Protein AF-A0A5Y2SJI3-F1 (afdb_monomer_lite)

Organism: Salmonella houtenae (NCBI:txid59205)

pLDDT: mean 78.29, std 16.91, range [38.09, 98.38]

Structure (mmCIF, N/CA/C/O backbone):
data_AF-A0A5Y2SJI3-F1
#
_entry.id   AF-A0A5Y2SJI3-F1
#
loop_
_atom_site.group_PDB
_atom_site.id
_atom_site.type_symbol
_atom_site.label_atom_id
_atom_site.label_alt_id
_atom_site.label_comp_id
_atom_site.label_asym_id
_atom_site.label_entity_id
_atom_site.label_seq_id
_atom_site.pdbx_PDB_ins_code
_atom_site.Cartn_x
_atom_site.Cartn_y
_atom_site.Cartn_z
_atom_site.occupancy
_atom_site.B_iso_or_equiv
_atom_site.auth_seq_id
_atom_site.auth_comp_id
_atom_site.auth_asym_id
_atom_site.auth_atom_id
_atom_site.pdbx_PDB_model_num
ATOM 1 N N . MET A 1 1 ? -48.645 2.263 25.207 1.00 44.59 1 MET A N 1
ATOM 2 C CA . MET A 1 1 ? -48.498 0.818 25.488 1.00 44.59 1 MET A CA 1
ATOM 3 C C . MET A 1 1 ? -47.993 0.651 26.915 1.00 44.59 1 MET A C 1
ATOM 5 O O . MET A 1 1 ? -46.798 0.530 27.127 1.00 44.59 1 MET A O 1
ATOM 9 N N . ALA A 1 2 ? -48.903 0.708 27.885 1.00 43.56 2 ALA A N 1
ATOM 10 C CA . ALA A 1 2 ? -48.619 0.554 29.313 1.00 43.56 2 ALA A CA 1
ATOM 11 C C . ALA A 1 2 ? -49.515 -0.554 29.906 1.00 43.56 2 ALA A C 1
ATOM 13 O O . ALA A 1 2 ? -50.144 -0.351 30.924 1.00 43.56 2 ALA A O 1
ATOM 14 N N . SER A 1 3 ? -49.695 -1.693 29.216 1.00 49.38 3 SER A N 1
ATOM 15 C CA . SER A 1 3 ? -50.801 -2.619 29.548 1.00 49.38 3 SER A CA 1
ATOM 16 C C . SER A 1 3 ? -50.430 -4.080 29.788 1.00 49.38 3 SER A C 1
ATOM 18 O O . SER A 1 3 ? -51.336 -4.879 29.987 1.00 49.38 3 SER A O 1
ATOM 20 N N . TYR A 1 4 ? -49.149 -4.460 29.784 1.00 38.56 4 TYR A N 1
ATOM 21 C CA . TYR A 1 4 ? -48.762 -5.838 30.125 1.00 38.56 4 TYR A CA 1
ATOM 22 C C . TYR A 1 4 ? -48.319 -5.972 31.583 1.00 38.56 4 TYR A C 1
ATOM 24 O O . TYR A 1 4 ? -48.826 -6.840 32.277 1.00 38.56 4 TYR A O 1
ATOM 32 N N . ALA A 1 5 ? -47.463 -5.083 32.094 1.00 43.00 5 ALA A N 1
ATOM 33 C CA . ALA A 1 5 ? -47.066 -5.120 33.505 1.00 43.00 5 ALA A CA 1
ATOM 34 C C . ALA A 1 5 ? -48.218 -4.731 34.453 1.00 43.00 5 ALA A C 1
ATOM 36 O O . ALA A 1 5 ? -48.405 -5.362 35.486 1.00 43.00 5 ALA A O 1
ATOM 37 N N . GLU A 1 6 ? -49.020 -3.732 34.074 1.00 43.91 6 GLU A N 1
ATOM 38 C CA . GLU A 1 6 ? -50.090 -3.174 34.913 1.00 43.91 6 GLU A CA 1
ATOM 39 C C . GLU A 1 6 ? -51.348 -4.065 34.950 1.00 43.91 6 GLU A C 1
ATOM 41 O O . GLU A 1 6 ? -52.001 -4.192 35.980 1.00 43.91 6 GLU A O 1
ATOM 46 N N . ASN A 1 7 ? -51.661 -4.762 33.850 1.00 41.31 7 ASN A N 1
ATOM 47 C CA . ASN A 1 7 ? -52.778 -5.714 33.805 1.00 41.31 7 ASN A CA 1
ATOM 48 C C . ASN A 1 7 ? -52.422 -7.041 34.502 1.00 41.31 7 ASN A C 1
ATOM 50 O O . ASN A 1 7 ? -53.247 -7.622 35.208 1.00 41.31 7 ASN A O 1
ATOM 54 N N . ASN A 1 8 ? -51.173 -7.496 34.360 1.00 51.53 8 ASN A N 1
ATOM 55 C CA . ASN A 1 8 ? -50.713 -8.730 34.992 1.00 51.53 8 ASN A CA 1
ATOM 56 C C . ASN A 1 8 ? -50.566 -8.552 36.516 1.00 51.53 8 ASN A C 1
ATOM 58 O O . ASN A 1 8 ? -51.015 -9.406 37.273 1.00 51.53 8 ASN A O 1
ATOM 62 N N . SER A 1 9 ? -50.072 -7.401 36.995 1.00 51.25 9 SER A N 1
ATOM 63 C CA . SER A 1 9 ? -50.033 -7.103 38.436 1.00 51.25 9 SER A CA 1
ATOM 64 C C . SER A 1 9 ? -51.431 -6.961 39.057 1.00 51.25 9 SER A C 1
ATOM 66 O O . SER A 1 9 ? -51.650 -7.426 40.175 1.00 51.25 9 SER A O 1
ATOM 68 N N . ALA A 1 10 ? -52.401 -6.389 38.334 1.00 50.56 10 ALA A N 1
ATOM 69 C CA . ALA A 1 10 ? -53.786 -6.290 38.796 1.00 50.56 10 ALA A CA 1
ATOM 70 C C . ALA A 1 10 ? -54.477 -7.665 38.909 1.00 50.56 10 ALA A C 1
ATOM 72 O O . ALA A 1 10 ? -55.142 -7.927 39.912 1.00 50.56 10 ALA A O 1
ATOM 73 N N . ASN A 1 11 ? -54.275 -8.563 37.937 1.00 52.75 11 ASN A N 1
ATOM 74 C CA . ASN A 1 11 ? -54.806 -9.933 37.983 1.00 52.75 11 ASN A CA 1
ATOM 75 C C . ASN A 1 11 ? -54.156 -10.779 39.091 1.00 52.75 11 ASN A C 1
ATOM 77 O O . ASN A 1 11 ? -54.849 -11.491 39.817 1.00 52.75 11 ASN A O 1
ATOM 81 N N . ILE A 1 12 ? -52.837 -10.661 39.269 1.00 58.41 12 ILE A N 1
ATOM 82 C CA . ILE A 1 12 ? -52.095 -11.361 40.326 1.00 58.41 12 ILE A CA 1
ATOM 83 C C . ILE A 1 12 ? -52.568 -10.906 41.720 1.00 58.41 12 ILE A C 1
ATOM 85 O O . ILE A 1 12 ? -52.844 -11.737 42.586 1.00 58.41 12 ILE A O 1
ATOM 89 N N . ASN A 1 13 ? -52.758 -9.598 41.926 1.00 58.59 13 ASN A N 1
ATOM 90 C CA . ASN A 1 13 ? -53.243 -9.052 43.200 1.00 58.59 13 ASN A CA 1
ATOM 91 C C . ASN A 1 13 ? -54.687 -9.473 43.535 1.00 58.59 13 ASN A C 1
ATOM 93 O O . ASN A 1 13 ? -55.012 -9.695 44.707 1.00 58.59 13 ASN A O 1
ATOM 97 N N . GLN A 1 14 ? -55.560 -9.611 42.531 1.00 61.81 14 GLN A N 1
ATOM 98 C CA . GLN A 1 14 ? -56.930 -10.095 42.740 1.00 61.81 14 GLN A CA 1
ATOM 99 C C . GLN A 1 14 ? -56.980 -11.579 43.127 1.00 61.81 14 GLN A C 1
ATOM 101 O O . GLN A 1 14 ? -57.852 -11.960 43.912 1.00 61.81 14 GLN A O 1
ATOM 106 N N . ASN A 1 15 ? -56.047 -12.397 42.629 1.00 72.12 15 ASN A N 1
ATOM 107 C CA . ASN A 1 15 ? -55.979 -13.819 42.961 1.00 72.12 15 ASN A CA 1
ATOM 108 C C . ASN A 1 15 ? -55.509 -14.038 44.412 1.00 72.12 15 ASN A C 1
ATOM 110 O O . ASN A 1 15 ? -56.191 -14.700 45.192 1.00 72.12 15 ASN A O 1
ATOM 114 N N . TYR A 1 16 ? -54.428 -13.370 44.836 1.00 80.38 16 TYR A N 1
ATOM 115 C CA . TYR A 1 16 ? -53.922 -13.501 46.211 1.00 80.38 16 TYR A CA 1
ATOM 116 C C . TYR A 1 16 ? -54.893 -12.987 47.277 1.00 80.38 16 TYR A C 1
ATOM 118 O O . TYR A 1 16 ? -54.954 -13.537 48.373 1.00 80.38 16 TYR A O 1
ATOM 126 N N . SER A 1 17 ? -55.698 -11.970 46.958 1.00 79.38 17 SER A N 1
ATOM 127 C CA . SER A 1 17 ? -56.730 -11.479 47.880 1.00 79.38 17 SER A CA 1
ATOM 128 C C . SER A 1 17 ? -57.806 -12.540 48.157 1.00 79.38 17 SER A C 1
ATOM 130 O O . SER A 1 17 ? -58.279 -12.665 49.285 1.00 79.38 17 SER A O 1
ATOM 132 N N . GLN A 1 18 ? -58.171 -13.340 47.149 1.00 81.31 18 GLN A N 1
ATOM 133 C CA . GLN A 1 18 ? -59.123 -14.447 47.300 1.00 81.31 18 GLN A CA 1
ATOM 134 C C . GLN A 1 18 ? -58.486 -15.653 48.000 1.00 81.31 18 GLN A C 1
ATOM 136 O O . GLN A 1 18 ? -59.113 -16.272 48.862 1.00 81.31 18 GLN A O 1
ATOM 141 N N . GLU A 1 19 ? -57.222 -15.957 47.697 1.00 84.69 19 GLU A N 1
ATOM 142 C CA . GLU A 1 19 ? -56.474 -16.996 48.410 1.00 84.69 19 GLU A CA 1
ATOM 143 C C . GLU A 1 19 ? -56.303 -16.665 49.895 1.00 84.69 19 GLU A C 1
ATOM 145 O O . GLU A 1 19 ? -56.408 -17.559 50.737 1.00 84.69 19 GLU A O 1
ATOM 150 N N . PHE A 1 20 ? -56.114 -15.388 50.232 1.00 88.25 20 PHE A N 1
ATOM 151 C CA . PHE A 1 20 ? -56.048 -14.932 51.614 1.00 88.25 20 PHE A CA 1
ATOM 152 C C . PHE A 1 20 ? -57.372 -15.159 52.356 1.00 88.25 20 PHE A C 1
ATOM 154 O O . PHE A 1 20 ? -57.371 -15.686 53.467 1.00 88.25 20 PHE A O 1
ATOM 161 N N . VAL A 1 21 ? -58.514 -14.854 51.728 1.00 87.88 21 VAL A N 1
ATOM 162 C CA . VAL A 1 21 ? -59.848 -15.154 52.284 1.00 87.88 21 VAL A CA 1
ATOM 163 C C . VAL A 1 21 ? -59.997 -16.652 52.582 1.00 87.88 21 VAL A C 1
ATOM 165 O O . VAL A 1 21 ? -60.414 -17.034 53.681 1.00 87.88 21 VAL A O 1
ATOM 168 N N . GLY A 1 22 ? -59.595 -17.513 51.642 1.00 86.00 22 GLY A N 1
ATOM 169 C CA . GLY A 1 22 ? -59.586 -18.965 51.845 1.00 86.00 22 GLY A CA 1
ATOM 170 C C . GLY A 1 22 ? -58.629 -19.413 52.958 1.00 86.00 22 GLY A C 1
ATOM 171 O O . GLY A 1 22 ? -58.978 -20.271 53.771 1.00 86.00 22 GLY A O 1
ATOM 172 N N . TYR A 1 23 ? -57.446 -18.801 53.044 1.00 89.69 23 TYR A N 1
ATOM 173 C CA . TYR A 1 23 ? -56.440 -19.083 54.069 1.00 89.69 23 TYR A CA 1
ATOM 174 C C . TYR A 1 23 ? -56.941 -18.739 55.478 1.00 89.69 23 TYR A C 1
ATOM 176 O O . TYR A 1 23 ? -56.853 -19.575 56.379 1.00 89.69 23 TYR A O 1
ATOM 184 N N . VAL A 1 24 ? -57.542 -17.559 55.657 1.00 88.50 24 VAL A N 1
ATOM 185 C CA . VAL A 1 24 ? -58.144 -17.137 56.933 1.00 88.50 24 VAL A CA 1
ATOM 186 C C . VAL A 1 24 ? -59.281 -18.076 57.331 1.00 88.50 24 VAL A C 1
ATOM 188 O O . VAL A 1 24 ? -59.325 -18.532 58.474 1.00 88.50 24 VAL A O 1
ATOM 191 N N . THR A 1 25 ? -60.144 -18.447 56.381 1.00 86.69 25 THR A N 1
ATOM 192 C CA . THR A 1 25 ? -61.251 -19.390 56.619 1.00 86.69 25 THR A CA 1
ATOM 193 C C . THR A 1 25 ? -60.749 -20.772 57.048 1.00 86.69 25 THR A C 1
ATOM 195 O O . THR A 1 25 ? -61.343 -21.408 57.915 1.00 86.69 25 THR A O 1
ATOM 198 N N . SER A 1 26 ? -59.616 -21.229 56.505 1.00 87.69 26 SER A N 1
ATOM 199 C CA . SER A 1 26 ? -59.004 -22.507 56.885 1.00 87.69 26 SER A CA 1
ATOM 200 C C . SER A 1 26 ? -58.291 -22.464 58.239 1.00 87.69 26 SER A C 1
ATOM 202 O O . SER A 1 26 ? -58.327 -23.455 58.967 1.00 87.69 26 SER A O 1
ATOM 204 N N . LYS A 1 27 ? -57.591 -21.371 58.562 1.00 86.19 27 LYS A N 1
ATOM 205 C CA . LYS A 1 27 ? -56.788 -21.255 59.792 1.00 86.19 27 LYS A CA 1
A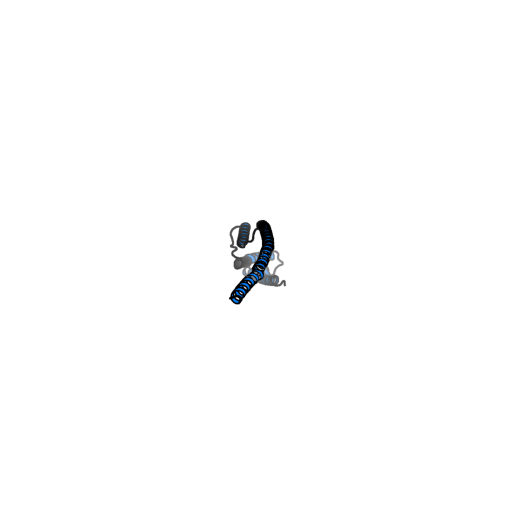TOM 206 C C . LYS A 1 27 ? -57.636 -20.862 61.002 1.00 86.19 27 LYS A C 1
ATOM 208 O O . LYS A 1 27 ? -57.322 -21.270 62.117 1.00 86.19 27 LYS A O 1
ATOM 213 N N . ARG A 1 28 ? -58.705 -20.086 60.794 1.00 84.69 28 ARG A N 1
ATOM 214 C CA . ARG A 1 28 ? -59.587 -19.546 61.843 1.00 84.69 28 ARG A CA 1
ATOM 215 C C . ARG A 1 28 ? -61.074 -19.670 61.458 1.00 84.69 28 ARG A C 1
ATOM 217 O O . ARG A 1 28 ? -61.768 -18.660 61.380 1.00 84.69 28 ARG A O 1
ATOM 224 N N . PRO A 1 29 ? -61.611 -20.889 61.261 1.00 80.06 29 PRO A N 1
ATOM 225 C CA . PRO A 1 29 ? -62.961 -21.095 60.718 1.00 80.06 29 PRO A CA 1
ATOM 226 C C . PRO A 1 29 ? -64.089 -20.484 61.564 1.00 80.06 29 PRO A C 1
ATOM 228 O O . PRO A 1 29 ? -65.098 -20.061 61.015 1.00 80.06 29 PRO A O 1
ATOM 231 N N . GLY A 1 30 ? -63.924 -20.406 62.890 1.00 82.81 30 GLY A N 1
ATOM 232 C CA . GLY A 1 30 ? -64.921 -19.811 63.791 1.00 82.81 30 GLY A CA 1
ATOM 233 C C . GLY A 1 30 ? -64.876 -18.281 63.885 1.00 82.81 30 GLY A C 1
ATOM 234 O O . GLY A 1 30 ? -65.790 -17.680 64.439 1.00 82.81 30 GLY A O 1
ATOM 235 N N . GLU A 1 31 ? -63.822 -17.651 63.363 1.00 83.50 31 GLU A N 1
ATOM 236 C CA . GLU A 1 31 ? -63.582 -16.204 63.476 1.00 83.50 31 GLU A CA 1
ATOM 237 C C . GLU A 1 31 ? -63.391 -15.529 62.110 1.00 83.50 31 GLU A C 1
ATOM 239 O O . GLU A 1 31 ? -63.232 -14.311 62.041 1.00 83.50 31 GLU A O 1
ATOM 244 N N . ALA A 1 32 ? -63.428 -16.301 61.020 1.00 82.81 32 ALA A N 1
ATOM 245 C CA . ALA A 1 32 ? -63.120 -15.847 59.671 1.00 82.81 32 ALA A CA 1
ATOM 246 C C . ALA A 1 32 ? -64.017 -14.691 59.225 1.00 82.81 32 ALA A C 1
ATOM 248 O O . ALA A 1 32 ? -63.504 -13.666 58.784 1.00 82.81 32 ALA A O 1
ATOM 249 N N . ASP A 1 33 ? -65.333 -14.802 59.424 1.00 81.19 33 ASP A N 1
ATOM 250 C CA . ASP A 1 33 ? -66.271 -13.741 59.044 1.00 81.19 33 ASP A CA 1
ATOM 251 C C . ASP A 1 33 ? -65.946 -12.427 59.756 1.00 81.19 33 ASP A C 1
ATOM 253 O O . ASP A 1 33 ? -65.952 -11.364 59.139 1.00 81.19 33 ASP A O 1
ATOM 257 N N . LYS A 1 34 ? -65.581 -12.485 61.042 1.00 81.69 34 LYS A N 1
ATOM 258 C CA . LYS A 1 34 ? -65.203 -11.299 61.817 1.00 81.69 34 LYS A CA 1
ATOM 259 C C . LYS A 1 34 ? -63.864 -10.730 61.344 1.00 81.69 34 LYS A C 1
ATOM 261 O O . LYS A 1 34 ? -63.769 -9.532 61.106 1.00 81.69 34 LYS A O 1
ATOM 266 N N . LEU A 1 35 ? -62.854 -11.578 61.161 1.00 83.38 35 LEU A N 1
ATOM 267 C CA . LEU A 1 35 ? -61.508 -11.184 60.724 1.00 83.38 35 LEU A CA 1
ATOM 268 C C . LEU A 1 35 ? -61.480 -10.604 59.301 1.00 83.38 35 LEU A C 1
ATOM 270 O O . LEU A 1 35 ? -60.642 -9.754 58.998 1.00 83.38 35 LEU A O 1
ATOM 274 N N . LEU A 1 36 ? -62.394 -11.043 58.433 1.00 82.25 36 LEU A N 1
ATOM 275 C CA . LEU A 1 36 ? -62.494 -10.592 57.046 1.00 82.25 36 LEU A CA 1
ATOM 276 C C . LEU A 1 36 ? -63.417 -9.376 56.868 1.00 82.25 36 LEU A C 1
ATOM 278 O O . LEU A 1 36 ? -63.189 -8.589 55.950 1.00 82.25 36 LEU A O 1
ATOM 282 N N . SER A 1 37 ? -64.433 -9.201 57.722 1.00 78.12 37 SER A N 1
ATOM 283 C CA . SER A 1 37 ? -65.442 -8.136 57.572 1.00 78.12 37 SER A CA 1
ATOM 284 C C . SER A 1 37 ? -65.247 -6.932 58.500 1.00 78.12 37 SER A C 1
ATOM 286 O O . SER A 1 37 ? -65.553 -5.804 58.106 1.00 78.12 37 SER A O 1
ATOM 288 N N . ASP A 1 38 ? -64.709 -7.125 59.707 1.00 74.56 38 ASP A N 1
ATOM 289 C CA . ASP A 1 38 ? -64.609 -6.064 60.711 1.00 74.56 38 ASP A CA 1
ATOM 290 C C . ASP A 1 38 ? -63.250 -5.356 60.643 1.00 74.56 38 ASP A C 1
ATOM 292 O O . ASP A 1 38 ? -62.259 -5.739 61.264 1.00 74.56 38 ASP A O 1
ATOM 296 N N . ALA A 1 39 ? -63.210 -4.276 59.864 1.00 64.00 39 ALA A N 1
ATOM 297 C CA . ALA A 1 39 ? -62.056 -3.388 59.781 1.00 64.00 39 ALA A CA 1
ATOM 298 C C . ALA A 1 39 ? -62.058 -2.276 60.849 1.00 64.00 39 ALA A C 1
ATOM 300 O O . ALA A 1 39 ? -61.116 -1.477 60.864 1.00 64.00 39 ALA A O 1
ATOM 301 N N . ALA A 1 40 ? -63.093 -2.174 61.691 1.00 69.81 40 ALA A N 1
ATOM 302 C CA . ALA A 1 40 ? -63.282 -1.065 62.628 1.00 69.81 40 ALA A CA 1
ATOM 303 C C . ALA A 1 40 ? -62.670 -1.338 64.012 1.00 69.81 40 ALA A C 1
ATOM 305 O O . ALA A 1 40 ? -62.251 -0.387 64.673 1.00 69.81 40 ALA A O 1
ATOM 306 N N . SER A 1 41 ? -62.554 -2.605 64.429 1.00 79.38 41 SER A N 1
ATOM 307 C CA . SER A 1 41 ? -61.839 -2.983 65.658 1.00 79.38 41 SER A CA 1
ATOM 308 C C . SER A 1 41 ? -60.310 -2.976 65.456 1.00 79.38 41 SER A C 1
ATOM 310 O O . SER A 1 41 ? -59.799 -3.677 64.574 1.00 79.38 41 SER A O 1
ATOM 312 N N . PRO A 1 42 ? -59.549 -2.224 66.279 1.00 77.81 42 PRO A N 1
ATOM 313 C CA . PRO A 1 42 ? -58.084 -2.253 66.264 1.00 7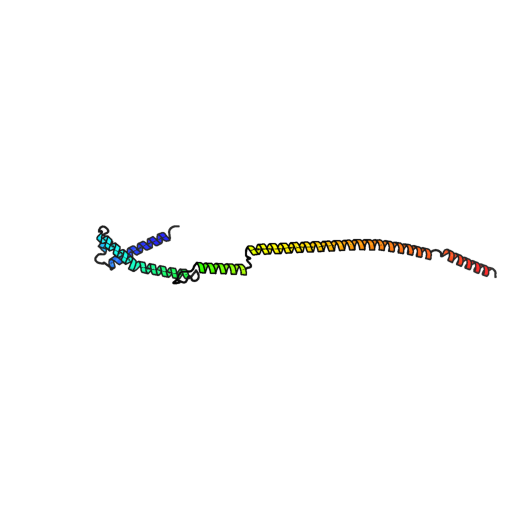7.81 42 PRO A CA 1
ATOM 314 C C . PRO A 1 42 ? -57.499 -3.648 66.520 1.00 77.81 42 PRO A C 1
ATOM 316 O O . PRO A 1 42 ? -56.493 -4.018 65.916 1.00 77.81 42 PRO A O 1
ATOM 319 N N . GLU A 1 43 ? -58.142 -4.438 67.378 1.00 81.44 43 GLU A N 1
ATOM 320 C CA . GLU A 1 43 ? -57.710 -5.787 67.747 1.00 81.44 43 GLU A CA 1
ATOM 321 C C . GLU A 1 43 ? -57.910 -6.774 66.591 1.00 81.44 43 GLU A C 1
ATOM 323 O O . GLU A 1 43 ? -57.002 -7.540 66.269 1.00 81.44 43 GLU A O 1
ATOM 328 N N . VAL A 1 44 ? -59.065 -6.716 65.916 1.00 83.62 44 VAL A N 1
ATOM 329 C CA . VAL A 1 44 ? -59.349 -7.545 64.729 1.00 83.62 44 VAL A CA 1
ATOM 330 C C . VAL A 1 44 ? -58.404 -7.187 63.583 1.00 83.62 44 VAL A C 1
ATOM 332 O O . VAL A 1 44 ? -57.903 -8.071 62.889 1.00 83.62 44 VAL A O 1
ATOM 335 N N . ARG A 1 45 ? -58.095 -5.896 63.419 1.00 79.94 45 ARG A N 1
ATOM 336 C CA . ARG A 1 45 ? -57.123 -5.427 62.427 1.00 79.94 45 ARG A CA 1
ATOM 337 C C . ARG A 1 45 ? -55.725 -5.990 62.690 1.00 79.94 45 ARG A C 1
ATOM 339 O O . ARG A 1 45 ? -55.111 -6.496 61.759 1.00 79.94 45 ARG A O 1
ATOM 346 N N . ALA A 1 46 ? -55.256 -5.958 63.938 1.00 81.75 46 ALA A N 1
ATOM 347 C CA . ALA A 1 46 ? -53.948 -6.502 64.302 1.00 81.75 46 ALA A CA 1
ATOM 348 C C . ALA A 1 46 ? -53.856 -8.020 64.064 1.00 81.75 46 ALA A C 1
ATOM 350 O O . ALA A 1 46 ? -52.836 -8.509 63.578 1.00 81.75 46 ALA A O 1
ATOM 351 N N . GLU A 1 47 ? -54.920 -8.769 64.369 1.00 83.50 47 GLU A N 1
ATOM 352 C CA . GLU A 1 47 ? -54.957 -10.217 64.130 1.00 83.50 47 GLU A CA 1
ATOM 353 C C . GLU A 1 47 ? -55.018 -10.542 62.627 1.00 83.50 47 GLU A C 1
ATOM 355 O O . GLU A 1 47 ? -54.334 -11.451 62.154 1.00 83.50 47 GLU A O 1
ATOM 360 N N . ARG A 1 48 ? -55.757 -9.751 61.841 1.00 86.88 48 ARG A N 1
ATOM 361 C CA . ARG A 1 48 ? -55.756 -9.857 60.378 1.00 86.88 48 ARG A CA 1
ATOM 362 C C . ARG A 1 48 ? -54.374 -9.576 59.791 1.00 86.88 48 ARG A C 1
ATOM 364 O O . ARG A 1 48 ? -53.935 -10.323 58.924 1.00 86.88 48 ARG A O 1
ATOM 371 N N . ASP A 1 49 ? -53.677 -8.548 60.269 1.00 83.50 49 ASP A N 1
ATOM 372 C CA . ASP A 1 49 ? -52.339 -8.198 59.778 1.00 83.50 49 ASP A CA 1
ATOM 373 C C . ASP A 1 49 ? -51.321 -9.317 60.072 1.00 83.50 49 ASP A C 1
ATOM 375 O O . ASP A 1 49 ? -50.486 -9.628 59.221 1.00 83.50 49 ASP A O 1
ATOM 379 N N . ARG A 1 50 ? -51.435 -10.001 61.223 1.00 87.25 50 ARG A N 1
ATOM 380 C CA . ARG A 1 50 ? -50.652 -11.220 61.510 1.00 87.25 50 ARG A CA 1
ATOM 381 C C . ARG A 1 50 ? -50.960 -12.347 60.531 1.00 87.25 50 ARG A C 1
ATOM 383 O O . ARG A 1 50 ? -50.037 -12.954 60.000 1.00 87.25 50 ARG A O 1
ATOM 390 N N . LEU A 1 51 ? -52.238 -12.600 60.248 1.00 88.56 51 LEU A N 1
ATOM 391 C CA . LEU A 1 51 ? -52.636 -13.626 59.281 1.00 88.56 51 LEU A CA 1
ATOM 392 C C . LEU A 1 51 ? -52.138 -13.302 57.867 1.00 88.56 51 LEU A C 1
ATOM 394 O O . LEU A 1 51 ? -51.774 -14.218 57.136 1.00 88.56 51 LEU A O 1
ATOM 398 N N . VAL A 1 52 ? -52.086 -12.022 57.479 1.00 87.25 52 VAL A N 1
ATOM 399 C CA . VAL A 1 52 ? -51.481 -11.592 56.206 1.00 87.25 52 VAL A CA 1
ATOM 400 C C . VAL A 1 52 ? -49.989 -11.918 56.186 1.00 87.25 52 VAL A C 1
ATOM 402 O O . VAL A 1 52 ? -49.502 -12.449 55.191 1.00 87.25 52 VAL A O 1
ATOM 405 N N . GLN A 1 53 ? -49.261 -11.644 57.273 1.00 85.62 53 GLN A N 1
ATOM 406 C CA . GLN A 1 53 ? -47.845 -12.008 57.373 1.00 85.62 53 GLN A CA 1
ATOM 407 C C . GLN A 1 53 ? -47.648 -13.523 57.252 1.00 85.62 53 GLN A C 1
ATOM 409 O O . GLN A 1 53 ? -46.835 -13.962 56.444 1.00 85.62 53 GLN A O 1
ATOM 414 N N . GLU A 1 54 ? -48.435 -14.321 57.975 1.00 88.69 54 GLU A N 1
ATOM 415 C CA . GLU A 1 54 ? -48.384 -15.785 57.876 1.00 88.69 54 GLU A CA 1
ATOM 416 C C . GLU A 1 54 ? -48.726 -16.286 56.468 1.00 88.69 54 GLU A C 1
ATOM 418 O O . GLU A 1 54 ? -48.058 -17.175 55.949 1.00 88.69 54 GLU A O 1
ATOM 423 N N . PHE A 1 55 ? -49.719 -15.690 55.804 1.00 89.75 55 PHE A N 1
ATOM 424 C CA . PHE A 1 55 ? -50.062 -16.021 54.423 1.00 89.75 55 PHE A CA 1
ATOM 425 C C . PHE A 1 55 ? -48.902 -15.741 53.457 1.00 89.75 55 PHE A C 1
ATOM 427 O O . PHE A 1 55 ? -48.606 -16.566 52.589 1.00 89.75 55 PHE A O 1
ATOM 434 N N . VAL A 1 56 ? -48.213 -14.607 53.617 1.00 85.81 56 VAL A N 1
ATOM 435 C CA . VAL A 1 56 ? -47.039 -14.267 52.803 1.00 85.81 56 VAL A CA 1
ATOM 436 C C . VAL A 1 56 ? -45.923 -15.293 53.008 1.00 85.81 56 VAL A C 1
ATOM 438 O O . VAL A 1 56 ? -45.329 -15.743 52.029 1.00 85.81 56 VAL A O 1
ATOM 441 N N . GLU A 1 57 ? -45.652 -15.695 54.249 1.00 85.62 57 GLU A N 1
ATOM 442 C CA . GLU A 1 57 ? -44.642 -16.714 54.567 1.00 85.62 57 GLU A CA 1
ATOM 443 C C . GLU A 1 57 ? -45.018 -18.104 54.023 1.00 85.62 57 GLU A C 1
ATOM 445 O O . GLU A 1 57 ? -44.185 -18.760 53.400 1.00 85.62 57 GLU A O 1
ATOM 450 N N . ASP A 1 58 ? -46.267 -18.542 54.215 1.00 86.12 58 ASP A N 1
ATOM 451 C CA . ASP A 1 58 ? -46.720 -19.904 53.898 1.00 86.12 58 ASP A CA 1
ATOM 452 C C . ASP A 1 58 ? -47.000 -20.115 52.401 1.00 86.12 58 ASP A C 1
ATOM 454 O O . ASP A 1 58 ? -46.840 -21.225 51.884 1.00 86.12 58 ASP A O 1
ATOM 458 N N . ARG A 1 59 ? -47.492 -19.084 51.704 1.00 82.81 59 ARG A N 1
ATOM 459 C CA . ARG A 1 59 ? -47.979 -19.201 50.319 1.00 82.81 59 ARG A CA 1
ATOM 460 C C . ARG A 1 59 ? -47.114 -18.440 49.332 1.00 82.81 59 ARG A C 1
ATOM 462 O O . ARG A 1 59 ? -46.663 -19.027 48.352 1.00 82.81 59 ARG A O 1
ATOM 469 N N . MET A 1 60 ? -46.849 -17.165 49.604 1.00 81.56 60 MET A N 1
ATOM 470 C CA . MET A 1 60 ? -46.203 -16.295 48.620 1.00 81.56 60 MET A CA 1
ATOM 471 C C . MET A 1 60 ? -44.690 -16.517 48.549 1.00 81.56 60 MET A C 1
ATOM 473 O O . MET A 1 60 ? -44.140 -16.628 47.455 1.00 81.56 60 MET A O 1
ATOM 477 N N . LYS A 1 61 ? -43.991 -16.613 49.687 1.00 80.69 61 LYS A N 1
ATOM 478 C CA . LYS A 1 61 ? -42.529 -16.780 49.706 1.00 80.69 61 LYS A CA 1
ATOM 479 C C . LYS A 1 61 ? -42.038 -18.042 48.988 1.00 80.69 61 LYS A C 1
ATOM 481 O O . LYS A 1 61 ? -41.093 -17.911 48.213 1.00 80.69 61 LYS A O 1
ATOM 486 N N . PRO A 1 62 ? -42.633 -19.236 49.176 1.00 82.31 62 PRO A N 1
ATOM 487 C CA . PRO A 1 62 ? -42.202 -20.433 48.458 1.00 82.31 62 PRO A CA 1
ATOM 488 C C . PRO A 1 62 ? -42.342 -20.287 46.940 1.00 82.31 62 PRO A C 1
ATOM 490 O O . PRO A 1 62 ? -41.443 -20.687 46.205 1.00 82.31 62 PRO A O 1
ATOM 493 N N . GLN A 1 63 ? -43.431 -19.666 46.478 1.00 76.88 63 GLN A N 1
ATOM 494 C CA . GLN A 1 63 ? -43.675 -19.407 45.058 1.00 76.88 63 GLN A CA 1
ATOM 495 C C . GLN A 1 63 ? -42.683 -18.383 44.498 1.00 76.88 63 GLN A C 1
ATOM 497 O O . GLN A 1 63 ? -42.062 -18.639 43.473 1.00 76.88 63 GLN A O 1
ATOM 502 N N . LEU A 1 64 ? -42.447 -17.278 45.212 1.00 76.62 64 LEU A N 1
ATOM 503 C CA . LEU A 1 64 ? -41.451 -16.263 44.849 1.00 76.62 64 LEU A CA 1
ATOM 504 C C . LEU A 1 64 ? -40.037 -16.850 44.753 1.00 76.62 64 LEU A C 1
ATOM 506 O O . LEU A 1 64 ? -39.311 -16.561 43.805 1.00 76.62 64 LEU A O 1
ATOM 510 N N . LEU A 1 65 ? -39.645 -17.696 45.710 1.00 73.94 65 LEU A N 1
ATOM 511 C CA . LEU A 1 65 ? -38.352 -18.385 45.684 1.00 73.94 65 LEU A CA 1
ATOM 512 C C . LEU A 1 65 ? -38.264 -19.377 44.519 1.00 73.94 65 LEU A C 1
ATOM 514 O O . LEU A 1 65 ? -37.226 -19.465 43.865 1.00 73.94 65 LEU A O 1
ATOM 518 N N . GLN A 1 66 ? -39.348 -20.096 44.232 1.00 74.44 66 GLN A N 1
ATOM 519 C CA . GLN A 1 66 ? -39.415 -21.029 43.113 1.00 74.44 66 GLN A CA 1
ATOM 520 C C . GLN A 1 66 ? -39.341 -20.309 41.758 1.00 74.44 66 GLN A C 1
ATOM 522 O O . GLN A 1 66 ? -38.602 -20.750 40.881 1.00 74.44 66 GLN A O 1
ATOM 527 N N . GLU A 1 67 ? -40.066 -19.204 41.580 1.00 67.38 67 GLU A N 1
ATOM 528 C CA . GLU A 1 67 ? -40.008 -18.370 40.375 1.00 67.38 67 GLU A CA 1
ATOM 529 C C . GLU A 1 67 ? -38.631 -17.729 40.201 1.00 67.38 67 GLU A C 1
ATOM 531 O O . GLU A 1 67 ? -38.102 -17.694 39.088 1.00 67.38 67 GLU A O 1
ATOM 536 N N . PHE A 1 68 ? -38.016 -17.273 41.296 1.00 68.44 68 PHE A N 1
ATOM 537 C CA . PHE A 1 68 ? -36.651 -16.760 41.280 1.00 68.44 68 PHE A CA 1
ATOM 538 C C . PHE A 1 68 ? -35.656 -17.834 40.825 1.00 68.44 68 PHE A C 1
ATOM 540 O O . PHE A 1 68 ? -34.862 -17.579 39.921 1.00 68.44 68 PHE A O 1
ATOM 547 N N . GLU A 1 69 ? -35.731 -19.049 41.377 1.00 64.00 69 GLU A N 1
ATOM 548 C CA . GLU A 1 69 ? -34.837 -20.143 40.983 1.00 64.00 69 GLU A CA 1
ATOM 549 C C . GLU A 1 69 ? -35.101 -20.611 39.539 1.00 64.00 69 GLU A C 1
ATOM 551 O O . GLU A 1 69 ? -34.160 -20.885 38.796 1.00 64.00 69 GLU A O 1
ATOM 556 N N . GLN A 1 70 ? -36.359 -20.626 39.085 1.00 63.00 70 GLN A N 1
ATOM 557 C CA . GLN A 1 70 ? -36.700 -20.938 37.690 1.00 63.00 70 GLN A CA 1
ATOM 558 C C . GLN A 1 70 ? -36.193 -19.876 36.708 1.00 63.00 70 GLN A C 1
ATOM 560 O O . GLN A 1 70 ? -35.652 -20.224 35.656 1.00 63.00 70 GLN A O 1
ATOM 565 N N . ASN A 1 71 ? -36.330 -18.589 37.031 1.00 57.41 71 ASN A N 1
ATOM 566 C CA . ASN A 1 71 ? -35.808 -17.506 36.195 1.00 57.41 71 ASN A CA 1
ATOM 567 C C . ASN A 1 71 ? -34.277 -17.475 36.194 1.00 57.41 71 ASN A C 1
ATOM 569 O O . ASN A 1 71 ? -33.668 -17.221 35.154 1.00 57.41 71 ASN A O 1
ATOM 573 N N . LYS A 1 72 ? -33.648 -17.796 37.324 1.00 55.31 72 LYS A N 1
ATOM 574 C CA . LYS A 1 72 ? -32.200 -17.990 37.429 1.00 55.31 72 LYS A CA 1
ATOM 575 C C . LYS A 1 72 ? -31.724 -19.160 36.563 1.00 55.31 72 LYS A C 1
ATOM 577 O O . LYS A 1 72 ? -30.744 -19.004 35.843 1.00 55.31 72 LYS A O 1
ATOM 582 N N . GLY A 1 73 ? -32.459 -20.276 36.545 1.00 55.00 73 GLY A N 1
ATOM 583 C CA . GLY A 1 73 ? -32.209 -21.395 35.630 1.00 55.00 73 GLY A CA 1
ATOM 584 C C . GLY A 1 73 ? -32.338 -21.000 34.153 1.00 55.00 73 GLY A C 1
ATOM 585 O O . GLY A 1 73 ? -31.451 -21.290 33.360 1.00 55.00 73 GLY A O 1
ATOM 586 N N . ARG A 1 74 ? -33.391 -20.255 33.789 1.00 54.19 74 ARG A N 1
ATOM 587 C CA . ARG A 1 74 ? -33.640 -19.804 32.403 1.00 54.19 74 ARG A CA 1
ATOM 588 C C . ARG A 1 74 ? -32.677 -18.728 31.903 1.00 54.19 74 ARG A C 1
ATOM 590 O O . ARG A 1 74 ? -32.421 -18.654 30.706 1.00 54.19 74 ARG A O 1
ATOM 597 N N . THR A 1 75 ? -32.127 -17.905 32.793 1.00 47.81 75 THR A N 1
ATOM 598 C CA . THR A 1 75 ? -31.113 -16.900 32.426 1.00 47.81 75 THR A CA 1
ATOM 599 C C . THR A 1 75 ? -29.788 -17.562 32.006 1.00 47.81 75 THR A C 1
ATOM 601 O O . THR A 1 75 ? -29.010 -16.953 31.276 1.00 47.81 75 THR A O 1
ATOM 604 N N . GLY A 1 76 ? -29.553 -18.824 32.390 1.00 47.66 76 GLY A N 1
ATOM 605 C CA . GLY A 1 76 ? -28.377 -19.607 31.993 1.00 47.66 76 GLY A CA 1
ATOM 606 C C . GLY A 1 76 ? -28.431 -20.242 30.595 1.00 47.66 76 GLY A C 1
ATOM 607 O O . GLY A 1 76 ? -27.387 -20.644 30.091 1.00 47.66 76 GLY A O 1
ATOM 608 N N . ASP A 1 77 ? -29.596 -20.305 29.940 1.00 46.31 77 ASP A N 1
ATOM 609 C CA . ASP A 1 77 ? -29.765 -21.021 28.658 1.00 46.31 77 ASP A CA 1
ATOM 610 C C . ASP A 1 77 ? -29.477 -20.162 27.405 1.00 46.31 77 ASP A C 1
ATOM 612 O O . ASP A 1 77 ? -29.576 -20.645 26.277 1.00 46.31 77 ASP A O 1
ATOM 616 N N . GLY A 1 78 ? -29.103 -18.887 27.568 1.00 45.91 78 GLY A N 1
ATOM 617 C CA . GLY A 1 78 ? -28.844 -17.966 26.445 1.00 45.91 78 GLY A CA 1
ATOM 618 C C . GLY A 1 78 ? -27.617 -17.063 26.589 1.00 45.91 78 GLY A C 1
ATOM 619 O O . GLY A 1 78 ? -27.233 -16.392 25.633 1.00 45.91 78 GLY A O 1
ATOM 620 N N . ILE A 1 79 ? -26.982 -17.057 27.760 1.00 44.69 79 ILE A N 1
ATOM 621 C CA . ILE A 1 79 ? -25.709 -16.391 28.034 1.00 44.69 79 ILE A CA 1
ATOM 622 C C . ILE A 1 79 ? -24.839 -17.473 28.657 1.00 44.69 79 ILE A C 1
ATOM 624 O O . ILE A 1 79 ? -25.207 -18.032 29.687 1.00 44.69 79 ILE A O 1
ATOM 628 N N . GLY A 1 80 ? -23.734 -17.827 27.999 1.00 41.44 80 GLY A N 1
ATOM 629 C CA . GLY A 1 80 ? -22.849 -18.887 28.467 1.00 41.44 80 GLY A CA 1
ATOM 630 C C . GLY A 1 80 ? -22.521 -18.723 29.951 1.00 41.44 80 GLY A C 1
ATOM 631 O O . GLY A 1 80 ? -21.962 -17.709 30.341 1.00 41.44 80 GLY A O 1
ATOM 632 N N . SER A 1 81 ? -22.902 -19.720 30.755 1.00 38.09 81 SER A N 1
ATOM 633 C CA . SER A 1 81 ? -22.357 -20.027 32.080 1.00 38.09 81 SER A CA 1
ATOM 634 C C . SER A 1 81 ? -21.909 -18.817 32.920 1.00 38.09 81 SER A C 1
ATOM 636 O O . SER A 1 81 ? -20.720 -18.656 33.193 1.00 38.09 81 SER A O 1
ATOM 638 N N . VAL A 1 82 ? -22.849 -18.049 33.469 1.00 46.31 82 VAL A N 1
ATOM 639 C CA . VAL A 1 82 ? -22.608 -17.443 34.788 1.00 46.31 82 VAL A CA 1
ATOM 640 C C . VAL A 1 82 ? -22.978 -18.482 35.836 1.00 46.31 82 VAL A C 1
ATOM 642 O O . VAL A 1 82 ? -24.097 -18.538 36.346 1.00 46.31 82 VAL A O 1
ATOM 645 N N . GLY A 1 83 ? -22.032 -19.385 36.098 1.00 38.72 83 GLY A N 1
ATOM 646 C CA . GLY A 1 83 ? -22.117 -20.271 37.246 1.00 38.72 83 GLY A CA 1
ATOM 647 C C . GLY A 1 83 ? -22.339 -19.432 38.501 1.00 38.72 83 GLY A C 1
ATOM 648 O O . GLY A 1 83 ? -21.712 -18.389 38.679 1.00 38.72 83 GLY A O 1
ATOM 649 N N . ALA A 1 84 ? -23.232 -19.882 39.379 1.00 39.06 84 ALA A N 1
ATOM 650 C CA . ALA A 1 84 ? -23.253 -19.379 40.740 1.00 39.06 84 ALA A CA 1
ATOM 651 C C . ALA A 1 84 ? -21.921 -19.772 41.394 1.00 39.06 84 ALA A C 1
ATOM 653 O O . ALA A 1 84 ? -21.783 -20.867 41.939 1.00 39.06 84 ALA A O 1
ATOM 654 N N . SER A 1 85 ? -20.920 -18.895 41.311 1.00 39.94 85 SER A N 1
ATOM 655 C CA . SER A 1 85 ? -19.786 -18.964 42.210 1.00 39.94 85 SER A CA 1
ATOM 656 C C . SER A 1 85 ? -20.302 -18.555 43.583 1.00 39.94 85 SER A C 1
ATOM 658 O O . SER A 1 85 ? -20.645 -17.406 43.865 1.00 39.94 85 SER A O 1
ATOM 660 N N . SER A 1 86 ? -20.376 -19.535 44.470 1.00 46.50 86 SER A N 1
ATOM 661 C CA . SER A 1 86 ? -20.229 -19.299 45.897 1.00 46.50 86 SER A CA 1
ATOM 662 C C . SER A 1 86 ? -18.871 -18.613 46.103 1.00 46.50 86 SER A C 1
ATOM 664 O O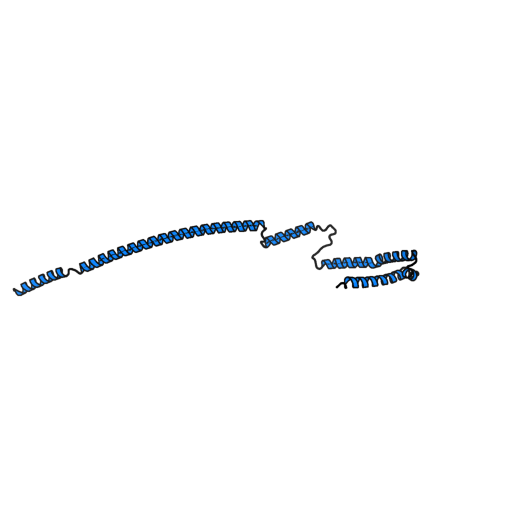 . SER A 1 86 ? -17.854 -19.281 46.253 1.00 46.50 86 SER A O 1
ATOM 666 N N . GLY A 1 87 ? -18.831 -17.285 46.007 1.00 42.78 87 GLY A N 1
ATOM 667 C CA . GLY A 1 87 ? -17.599 -16.500 46.065 1.00 42.78 87 GLY A CA 1
ATOM 668 C C . GLY A 1 87 ? -17.588 -15.401 45.011 1.00 42.78 87 GLY A C 1
ATOM 669 O O . GLY A 1 87 ? -17.714 -15.682 43.826 1.00 42.78 87 GLY A O 1
ATOM 670 N N . HIS A 1 88 ? -17.482 -14.161 45.490 1.00 50.47 88 HIS A N 1
ATOM 671 C CA . HIS A 1 88 ? -17.035 -12.952 44.794 1.00 50.47 88 HIS A CA 1
ATOM 672 C C . HIS A 1 88 ? -16.697 -13.157 43.300 1.00 50.47 88 HIS A C 1
ATOM 674 O O . HIS A 1 88 ? -15.630 -13.673 42.978 1.00 50.47 88 HIS A O 1
ATOM 680 N N . VAL A 1 89 ? -17.607 -12.776 42.393 1.00 58.25 89 VAL A N 1
ATOM 681 C CA . VAL A 1 89 ? -17.304 -12.723 40.955 1.00 58.25 89 VAL A CA 1
ATOM 682 C C . VAL A 1 89 ? -16.243 -11.645 40.767 1.00 58.25 89 VAL A C 1
ATOM 684 O O . VAL A 1 89 ? -16.520 -10.458 40.943 1.00 58.25 89 VAL A O 1
ATOM 687 N N . ASP A 1 90 ? -15.018 -12.065 40.463 1.00 70.00 90 ASP A N 1
ATOM 688 C CA . ASP A 1 90 ? -13.916 -11.171 40.128 1.00 70.00 90 ASP A CA 1
ATOM 689 C C . ASP A 1 90 ? -14.128 -10.608 38.714 1.00 70.00 90 ASP A C 1
ATOM 691 O O . ASP A 1 90 ? -13.509 -11.027 37.736 1.00 70.00 90 ASP A O 1
ATOM 695 N N . LEU A 1 91 ? -15.049 -9.647 38.614 1.00 74.19 91 LEU A N 1
ATOM 696 C CA . LEU A 1 91 ? -15.334 -8.889 37.393 1.00 74.19 91 LEU A CA 1
ATOM 697 C C . LEU A 1 91 ? -14.068 -8.223 36.826 1.00 74.19 91 LEU A C 1
ATOM 699 O O . LEU A 1 91 ? -13.979 -7.987 35.622 1.00 74.19 91 LEU A O 1
ATOM 703 N N . GLN A 1 92 ? -13.082 -7.923 37.680 1.00 75.38 92 GLN A N 1
ATOM 704 C CA . GLN A 1 92 ? -11.787 -7.395 37.259 1.00 75.38 92 GLN A CA 1
ATOM 705 C C . GLN A 1 92 ? -10.977 -8.449 36.498 1.00 75.38 92 GLN A C 1
ATOM 707 O O . GLN A 1 92 ? -10.427 -8.140 35.438 1.00 75.38 92 GLN A O 1
ATOM 712 N N . GLY A 1 93 ? -10.944 -9.684 36.998 1.00 81.44 93 GLY A N 1
ATOM 713 C CA . GLY A 1 93 ? -10.308 -10.820 36.335 1.00 81.44 93 GLY A CA 1
ATOM 714 C C . GLY A 1 93 ? -10.952 -11.157 34.989 1.00 81.44 93 GLY A C 1
ATOM 715 O O . GLY A 1 93 ? -10.247 -11.334 33.993 1.00 81.44 93 GLY A O 1
ATOM 716 N N . GLU A 1 94 ? -12.283 -11.171 34.929 1.00 78.81 94 GLU A N 1
ATOM 717 C CA . GLU A 1 94 ? -13.027 -11.466 33.698 1.00 78.81 94 GLU A CA 1
ATOM 718 C C . GLU A 1 94 ? -12.817 -10.373 32.632 1.00 78.81 94 GLU A C 1
ATOM 720 O O . GLU A 1 94 ? -12.506 -10.669 31.476 1.00 78.81 94 GLU A O 1
ATOM 725 N N . HIS A 1 95 ? -12.848 -9.097 33.035 1.00 80.31 95 HIS A N 1
ATOM 726 C CA . HIS A 1 95 ? -12.527 -7.972 32.154 1.00 80.31 95 HIS A CA 1
ATOM 727 C C . HIS A 1 95 ? -11.075 -8.021 31.643 1.00 80.31 95 HIS A C 1
ATOM 729 O O . HIS A 1 95 ? -10.823 -7.777 30.460 1.00 80.31 95 HIS A O 1
ATOM 735 N N . ALA A 1 96 ? -10.111 -8.376 32.500 1.00 82.94 96 ALA A N 1
ATOM 736 C CA . ALA A 1 96 ? -8.710 -8.523 32.103 1.00 82.94 96 ALA A CA 1
ATOM 737 C C . ALA A 1 96 ? -8.512 -9.655 31.078 1.00 82.94 96 ALA A C 1
ATOM 739 O O . ALA A 1 96 ? -7.775 -9.483 30.104 1.00 82.94 96 ALA A O 1
ATOM 740 N N . GLN A 1 97 ? -9.207 -10.784 31.249 1.00 84.25 97 GLN A N 1
ATOM 741 C CA . GLN A 1 97 ? -9.202 -11.873 30.268 1.00 84.25 97 GLN A CA 1
ATOM 742 C C . GLN A 1 97 ? -9.800 -11.437 28.928 1.00 84.25 97 GLN A C 1
ATOM 744 O O . GLN A 1 97 ? -9.239 -11.734 27.872 1.00 84.25 97 GLN A O 1
ATOM 749 N N . GLN A 1 98 ? -10.908 -10.697 28.956 1.00 85.31 98 GLN A N 1
ATOM 750 C CA . GLN A 1 98 ? -11.559 -10.210 27.742 1.00 85.31 98 GLN A CA 1
ATOM 751 C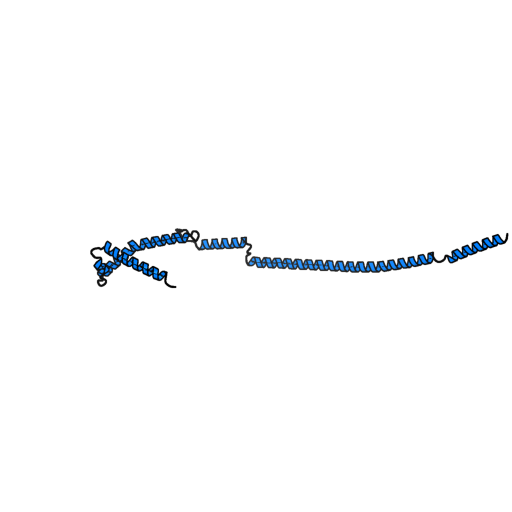 C . GLN A 1 98 ? -10.675 -9.220 26.972 1.00 85.31 98 GLN A C 1
ATOM 753 O O . GLN A 1 98 ? -10.567 -9.326 25.749 1.00 85.31 98 GLN A O 1
ATOM 758 N N . LEU A 1 99 ? -9.983 -8.317 27.676 1.00 85.38 99 LEU A N 1
ATOM 759 C CA . LEU A 1 99 ? -8.978 -7.429 27.081 1.00 85.38 99 LEU A CA 1
ATOM 760 C C . LEU A 1 99 ? -7.834 -8.215 26.427 1.00 85.38 99 LEU A C 1
ATOM 762 O O . LEU A 1 99 ? -7.477 -7.927 25.286 1.00 85.38 99 LEU A O 1
ATOM 766 N N . GLY A 1 100 ? -7.298 -9.233 27.107 1.00 86.75 100 GLY A N 1
ATOM 767 C CA . GLY A 1 100 ? -6.237 -10.083 26.556 1.00 86.75 100 GLY A CA 1
ATOM 768 C C . GLY A 1 100 ? -6.669 -10.833 25.293 1.00 86.75 100 GLY A C 1
ATOM 769 O O . GLY A 1 100 ? -5.928 -10.881 24.309 1.00 86.75 100 GLY A O 1
ATOM 770 N N . ASN A 1 101 ? -7.897 -11.357 25.282 1.00 88.00 101 ASN A N 1
ATOM 771 C CA . ASN A 1 101 ? -8.464 -12.026 24.112 1.00 88.00 101 ASN A CA 1
ATOM 772 C C . ASN A 1 101 ? -8.645 -11.058 22.935 1.00 88.00 101 ASN A C 1
ATOM 774 O O . ASN A 1 101 ? -8.327 -11.419 21.804 1.00 88.00 101 ASN A O 1
ATOM 778 N N . MET A 1 102 ? -9.115 -9.830 23.185 1.00 86.00 102 MET A N 1
ATOM 779 C CA . MET A 1 102 ? -9.258 -8.809 22.141 1.00 86.00 102 MET A CA 1
ATOM 780 C C . MET A 1 102 ? -7.908 -8.385 21.557 1.00 86.00 102 MET A C 1
ATOM 782 O O . MET A 1 102 ? -7.788 -8.315 20.336 1.00 86.00 102 MET A O 1
ATOM 786 N N . GLU A 1 103 ? -6.885 -8.170 22.389 1.00 85.81 103 GLU A N 1
ATOM 787 C CA . GLU A 1 103 ? -5.534 -7.818 21.922 1.00 85.81 103 GLU A CA 1
ATOM 788 C C . GLU A 1 103 ? -4.905 -8.955 21.102 1.00 85.81 103 GLU A C 1
ATOM 790 O O . GLU A 1 103 ? -4.308 -8.725 20.047 1.00 85.81 103 GLU A O 1
ATOM 795 N N . SER A 1 104 ? -5.085 -10.205 21.544 1.00 86.06 104 SER A N 1
ATOM 796 C CA . SER A 1 104 ? -4.610 -11.383 20.814 1.00 86.06 104 SER A CA 1
ATOM 797 C C . SER A 1 104 ? -5.310 -11.531 19.462 1.00 86.06 104 SER A C 1
ATOM 799 O O . SER A 1 104 ? -4.644 -11.749 18.449 1.00 86.06 104 SER A O 1
ATOM 801 N N . LEU A 1 105 ? -6.635 -11.351 19.418 1.00 87.62 105 LEU A N 1
ATOM 802 C CA . LEU A 1 105 ? -7.410 -11.411 18.179 1.00 87.62 105 LEU A CA 1
ATOM 803 C C . LEU A 1 105 ? -7.024 -10.272 17.224 1.00 87.62 105 LEU A C 1
ATOM 805 O O . LEU A 1 105 ? -6.876 -10.503 16.024 1.00 87.62 105 LEU A O 1
ATOM 809 N N . ALA A 1 106 ? -6.829 -9.059 17.746 1.00 85.25 106 ALA A N 1
ATOM 810 C CA . ALA A 1 106 ? -6.368 -7.902 16.984 1.00 85.25 106 ALA A CA 1
ATOM 811 C C . ALA A 1 106 ? -4.988 -8.174 16.363 1.00 85.25 106 ALA A C 1
ATOM 813 O O . ALA A 1 106 ? -4.823 -8.050 15.147 1.00 85.25 106 ALA A O 1
ATOM 814 N N . SER A 1 107 ? -4.041 -8.665 17.166 1.00 83.88 107 SER A N 1
ATOM 815 C CA . SER A 1 107 ? -2.696 -9.042 16.716 1.00 83.88 107 SER A CA 1
ATOM 816 C C . SER A 1 107 ? -2.729 -10.152 15.659 1.00 83.88 107 SER A C 1
ATOM 818 O O . SER A 1 107 ? -2.074 -10.045 14.623 1.00 83.88 107 SER A O 1
ATOM 820 N N . ALA A 1 108 ? -3.536 -11.199 15.874 1.00 86.62 108 ALA A N 1
ATOM 821 C CA . ALA A 1 108 ? -3.689 -12.316 14.940 1.00 86.62 108 ALA A CA 1
ATOM 822 C C . ALA A 1 108 ? -4.293 -11.892 13.590 1.00 86.62 108 ALA A C 1
ATOM 824 O O . ALA A 1 108 ? -3.983 -12.490 12.562 1.00 86.62 108 ALA A O 1
ATOM 825 N N . ASN A 1 109 ? -5.121 -10.844 13.580 1.00 87.38 109 ASN A N 1
ATOM 826 C CA . ASN A 1 109 ? -5.700 -10.264 12.365 1.00 87.38 109 ASN A CA 1
ATOM 827 C C . ASN A 1 109 ? -4.859 -9.111 11.785 1.00 87.38 109 ASN A C 1
ATOM 829 O O . ASN A 1 109 ? -5.311 -8.411 10.880 1.00 87.38 109 ASN A O 1
ATOM 833 N N . GLY A 1 110 ? -3.633 -8.906 12.279 1.00 81.44 110 GLY A N 1
ATOM 834 C CA . GLY A 1 110 ? -2.707 -7.906 11.747 1.00 81.44 110 GLY A CA 1
ATOM 835 C C . GLY A 1 110 ? -3.078 -6.459 12.079 1.00 81.44 110 GLY A C 1
ATOM 836 O O . GLY A 1 110 ? -2.578 -5.539 11.426 1.00 81.44 110 GLY A O 1
ATOM 837 N N . VAL A 1 111 ? -3.934 -6.236 13.081 1.00 84.00 111 VAL A N 1
ATOM 838 C CA . VAL A 1 111 ? -4.188 -4.900 13.627 1.00 84.00 111 VAL A CA 1
ATOM 839 C C . VAL A 1 111 ? -2.945 -4.480 14.399 1.00 84.00 111 VAL A C 1
ATOM 841 O O . VAL A 1 111 ? -2.666 -4.974 15.487 1.00 84.00 111 VAL A O 1
ATOM 844 N N . LYS A 1 112 ? -2.172 -3.579 13.799 1.00 78.31 112 LYS A N 1
ATOM 845 C CA . LYS A 1 112 ? -0.980 -3.011 14.425 1.00 78.31 112 LYS A CA 1
ATOM 846 C C . LYS A 1 112 ? -1.378 -2.010 15.503 1.00 78.31 112 LYS A C 1
ATOM 848 O O . LYS A 1 112 ? -2.325 -1.240 15.316 1.00 78.31 112 LYS A O 1
ATOM 853 N N . GLN A 1 113 ? -0.615 -1.959 16.592 1.00 77.81 113 GLN A N 1
ATOM 854 C CA . GLN A 1 113 ? -0.777 -0.892 17.576 1.00 77.81 113 GLN A CA 1
ATOM 855 C C . GLN A 1 113 ? -0.552 0.477 16.922 1.00 77.81 113 GLN A C 1
ATOM 857 O O . GLN A 1 113 ? 0.247 0.626 15.994 1.00 77.81 113 GLN A O 1
ATOM 862 N N . SER A 1 114 ? -1.248 1.499 17.424 1.00 69.75 114 SER A N 1
ATOM 863 C CA . SER A 1 114 ? -1.248 2.851 16.842 1.00 69.75 114 SER A CA 1
ATOM 864 C C . SER A 1 114 ? 0.170 3.424 16.630 1.00 69.75 114 SER A C 1
ATOM 866 O O . SER A 1 114 ? 0.433 4.086 15.626 1.00 69.75 114 SER A O 1
ATOM 868 N N . GLY A 1 115 ? 1.121 3.096 17.517 1.00 73.25 115 GLY A N 1
ATOM 869 C CA . GLY A 1 115 ? 2.526 3.507 17.393 1.00 73.25 115 GLY A CA 1
ATOM 870 C C . GLY A 1 115 ? 3.322 2.786 16.294 1.00 73.25 115 GLY A C 1
ATOM 871 O O . GLY A 1 115 ? 4.223 3.376 15.699 1.00 73.25 115 GLY A O 1
ATOM 872 N N . GLU A 1 116 ? 2.977 1.539 15.970 1.00 77.62 116 GLU A N 1
ATOM 873 C CA . GLU A 1 116 ? 3.687 0.737 14.965 1.00 77.62 116 GLU A CA 1
ATOM 874 C C . GLU A 1 116 ? 3.324 1.134 13.533 1.00 77.62 116 GLU A C 1
ATOM 876 O O . GLU A 1 116 ? 4.165 1.063 12.636 1.00 77.62 116 GLU A O 1
ATOM 881 N N . VAL A 1 117 ? 2.087 1.589 13.307 1.00 82.62 117 VAL A N 1
ATOM 882 C CA . VAL A 1 117 ? 1.643 2.063 11.987 1.00 82.62 117 VAL A CA 1
ATOM 883 C C . VAL A 1 117 ? 2.447 3.288 11.559 1.00 82.62 117 VAL A C 1
ATOM 885 O O . VAL A 1 117 ? 2.908 3.352 10.421 1.00 82.62 117 VAL A O 1
ATOM 888 N N . GLY A 1 118 ? 2.661 4.241 12.474 1.00 85.00 118 GLY A N 1
ATOM 889 C CA . GLY A 1 118 ? 3.452 5.441 12.198 1.00 85.00 118 GLY A CA 1
ATOM 890 C C . GLY A 1 118 ? 4.887 5.107 11.789 1.00 85.00 118 GLY A C 1
ATOM 891 O O . GLY A 1 118 ? 5.352 5.572 10.747 1.00 85.00 118 GLY A O 1
ATOM 892 N N . ALA A 1 119 ? 5.552 4.241 12.557 1.00 86.50 119 ALA A N 1
ATOM 893 C CA . ALA A 1 119 ? 6.920 3.810 12.276 1.00 86.50 119 ALA A CA 1
ATOM 894 C C . ALA A 1 119 ? 7.036 3.017 10.958 1.00 86.50 119 ALA A C 1
ATOM 896 O O . ALA A 1 119 ? 7.942 3.276 10.167 1.00 86.50 119 ALA A O 1
ATOM 897 N N . ASP A 1 120 ? 6.104 2.097 10.679 1.00 87.69 120 ASP A N 1
ATOM 898 C CA . ASP A 1 120 ? 6.075 1.319 9.429 1.00 87.69 120 ASP A CA 1
ATOM 899 C C . ASP A 1 120 ? 5.866 2.223 8.206 1.00 87.69 120 ASP A C 1
ATOM 901 O O . ASP A 1 120 ? 6.571 2.096 7.203 1.00 87.69 120 ASP A O 1
ATOM 905 N N . VAL A 1 121 ? 4.947 3.190 8.293 1.00 90.25 121 VAL A N 1
ATOM 906 C CA . VAL A 1 121 ? 4.716 4.169 7.220 1.00 90.25 121 VAL A CA 1
ATOM 907 C C . VAL A 1 121 ? 5.951 5.040 6.999 1.00 90.25 121 VAL A C 1
ATOM 909 O O . VAL A 1 121 ? 6.355 5.235 5.852 1.00 90.25 121 VAL A O 1
ATOM 912 N N . GLN A 1 122 ? 6.579 5.538 8.068 1.00 91.25 122 GLN A N 1
ATOM 913 C CA . GLN A 1 122 ? 7.809 6.329 7.965 1.00 91.25 122 GLN A CA 1
ATOM 914 C C . GLN A 1 122 ? 8.947 5.530 7.327 1.00 91.25 122 GLN A C 1
ATOM 916 O O . GLN A 1 122 ? 9.611 6.036 6.423 1.00 91.25 122 GLN A O 1
ATOM 921 N N . HIS A 1 123 ? 9.136 4.274 7.738 1.00 93.19 123 HIS A N 1
ATOM 922 C CA . HIS A 1 123 ? 10.144 3.392 7.157 1.00 93.19 123 HIS A CA 1
ATOM 923 C C . HIS A 1 123 ? 9.884 3.149 5.667 1.00 93.19 123 HIS A C 1
ATOM 925 O O . HIS A 1 123 ? 10.763 3.383 4.840 1.00 93.19 123 HIS A O 1
ATOM 931 N N . ARG A 1 124 ? 8.658 2.746 5.303 1.00 94.62 124 ARG A N 1
ATOM 932 C CA . ARG A 1 124 ? 8.260 2.518 3.903 1.00 94.62 124 ARG A CA 1
ATOM 933 C C . ARG A 1 124 ? 8.473 3.756 3.043 1.00 94.62 124 ARG A C 1
ATOM 935 O O . ARG A 1 124 ? 8.948 3.638 1.916 1.00 94.62 124 ARG A O 1
ATOM 942 N N . ARG A 1 125 ? 8.152 4.935 3.578 1.00 95.38 125 ARG A N 1
ATOM 943 C CA . ARG A 1 125 ? 8.380 6.208 2.897 1.00 95.38 125 ARG A CA 1
ATOM 944 C C . ARG A 1 125 ? 9.871 6.472 2.684 1.00 95.38 125 ARG A C 1
ATOM 946 O O . ARG A 1 125 ? 10.254 6.755 1.556 1.00 95.38 125 ARG A O 1
ATOM 953 N N . GLY A 1 126 ? 10.703 6.310 3.712 1.00 96.19 126 GLY A N 1
ATOM 954 C CA . GLY A 1 126 ? 12.154 6.482 3.583 1.00 96.19 126 GLY A CA 1
ATOM 955 C C . GLY A 1 126 ? 12.786 5.496 2.591 1.00 96.19 126 GLY A C 1
ATOM 956 O O . GLY A 1 126 ? 13.628 5.882 1.779 1.00 96.19 126 GLY A O 1
ATOM 957 N N . SER A 1 127 ? 12.340 4.234 2.590 1.00 96.25 127 SER A N 1
ATOM 958 C CA . SER A 1 127 ? 12.777 3.241 1.598 1.00 96.25 127 SER A CA 1
ATOM 959 C C . SER A 1 127 ? 12.364 3.630 0.176 1.00 96.25 127 SER A C 1
ATOM 961 O O . SER A 1 127 ? 13.174 3.526 -0.742 1.00 96.25 127 SER A O 1
ATOM 963 N N . ALA A 1 128 ? 11.129 4.104 -0.011 1.00 95.69 128 ALA A N 1
ATOM 964 C CA . ALA A 1 128 ? 10.640 4.545 -1.314 1.00 95.69 128 ALA A CA 1
ATOM 965 C C . ALA A 1 128 ? 11.403 5.775 -1.829 1.00 95.69 128 ALA A C 1
ATOM 967 O O . ALA A 1 128 ? 11.804 5.792 -2.989 1.00 95.69 128 ALA A O 1
ATOM 968 N N . GLU A 1 129 ? 11.652 6.769 -0.971 1.00 96.44 129 GLU A N 1
ATOM 969 C CA . GLU A 1 129 ? 12.455 7.954 -1.306 1.00 96.44 129 GLU A CA 1
ATOM 970 C C . GLU A 1 129 ? 13.871 7.542 -1.754 1.00 96.44 129 GLU A C 1
ATOM 972 O O . GLU A 1 129 ? 14.325 7.942 -2.825 1.00 96.44 129 GLU A O 1
ATOM 977 N N . THR A 1 130 ? 14.516 6.633 -1.014 1.00 96.81 130 THR A N 1
ATOM 978 C CA . THR A 1 130 ? 15.853 6.110 -1.354 1.00 96.81 130 THR A CA 1
ATOM 979 C C . THR A 1 130 ? 15.874 5.362 -2.694 1.00 96.81 130 THR A C 1
ATOM 981 O O . THR A 1 130 ? 16.817 5.503 -3.482 1.00 96.81 130 THR A O 1
ATOM 984 N N . GLN A 1 131 ? 14.842 4.559 -2.974 1.00 97.19 131 GLN A N 1
ATOM 985 C CA . GLN A 1 131 ? 14.731 3.828 -4.237 1.00 97.19 131 GLN A CA 1
ATOM 986 C C . GLN A 1 131 ? 14.546 4.788 -5.416 1.00 97.19 131 GLN A C 1
ATOM 988 O O . GLN A 1 131 ? 15.234 4.655 -6.424 1.00 97.19 131 GLN A O 1
ATOM 993 N N . VAL A 1 132 ? 13.674 5.788 -5.270 1.00 97.06 132 VAL A N 1
ATOM 994 C CA . VAL A 1 132 ? 13.431 6.803 -6.305 1.00 97.06 132 VAL A CA 1
ATOM 995 C C . VAL A 1 132 ? 14.707 7.578 -6.628 1.00 97.06 132 VAL A C 1
ATOM 997 O O . VAL A 1 132 ? 15.006 7.797 -7.803 1.00 97.06 132 VAL A O 1
ATOM 1000 N N . ASP A 1 133 ? 15.489 7.959 -5.618 1.00 97.00 133 ASP A N 1
ATOM 1001 C CA . ASP A 1 133 ? 16.767 8.642 -5.835 1.00 97.00 133 ASP A CA 1
ATOM 1002 C C . ASP A 1 133 ? 17.782 7.752 -6.566 1.00 97.00 133 ASP A C 1
ATOM 1004 O O . ASP A 1 133 ? 18.489 8.210 -7.472 1.00 97.00 133 ASP A O 1
ATOM 1008 N N . SER A 1 134 ? 17.819 6.462 -6.228 1.00 96.88 134 SER A N 1
ATOM 1009 C CA . SER A 1 134 ? 18.675 5.476 -6.899 1.00 96.88 134 SER A CA 1
ATOM 1010 C C . SER A 1 134 ? 18.279 5.288 -8.367 1.00 96.88 134 SER A C 1
ATOM 1012 O O . SER A 1 134 ? 19.134 5.362 -9.256 1.00 96.88 134 SER A O 1
ATOM 1014 N N . ASP A 1 135 ? 16.984 5.128 -8.638 1.00 97.06 135 ASP A N 1
ATOM 1015 C CA . ASP A 1 135 ? 16.442 4.973 -9.990 1.00 97.06 135 ASP A CA 1
ATOM 1016 C C . ASP A 1 135 ? 16.702 6.226 -10.830 1.00 97.06 135 ASP A C 1
ATOM 1018 O O . ASP A 1 135 ? 17.159 6.136 -11.972 1.00 97.06 135 ASP A O 1
ATOM 1022 N N . LYS A 1 136 ? 16.502 7.414 -10.250 1.00 96.50 136 LYS A N 1
ATOM 1023 C CA . LYS A 1 136 ? 16.790 8.698 -10.899 1.00 96.50 136 LYS A CA 1
ATOM 1024 C C . LYS A 1 136 ? 18.258 8.807 -11.307 1.00 96.50 136 LYS A C 1
ATOM 1026 O O . LYS A 1 136 ? 18.554 9.222 -12.429 1.00 96.50 136 LYS A O 1
ATOM 1031 N N . ASN A 1 137 ? 19.182 8.426 -10.426 1.00 96.62 137 ASN A N 1
ATOM 1032 C CA . ASN A 1 137 ? 20.613 8.436 -10.732 1.00 96.62 137 ASN A CA 1
ATOM 1033 C C . ASN A 1 137 ? 20.965 7.442 -11.847 1.00 96.62 137 ASN A C 1
ATOM 1035 O O . ASN A 1 137 ? 21.722 7.787 -12.758 1.00 96.62 137 ASN A O 1
ATOM 1039 N N . SER A 1 138 ? 20.375 6.246 -11.817 1.00 97.00 138 SER A N 1
ATOM 1040 C CA . SER A 1 138 ? 20.558 5.223 -12.852 1.00 97.00 138 SER A CA 1
ATOM 1041 C C . SER A 1 138 ? 20.067 5.700 -14.224 1.00 97.00 138 SER A C 1
ATOM 1043 O O . SER A 1 138 ? 20.814 5.659 -15.204 1.00 97.00 138 SER A O 1
ATOM 1045 N N . VAL A 1 139 ? 18.853 6.255 -14.287 1.00 96.25 139 VAL A N 1
ATOM 1046 C CA . VAL A 1 139 ? 18.264 6.799 -15.521 1.00 96.25 139 VAL A CA 1
ATOM 1047 C C . VAL A 1 139 ? 19.111 7.938 -16.081 1.00 96.25 139 VAL A C 1
ATOM 1049 O O . VAL A 1 139 ? 19.406 7.949 -17.276 1.00 96.25 139 VAL A O 1
ATOM 1052 N N . ASN A 1 140 ? 19.556 8.867 -15.233 1.00 95.12 140 ASN A N 1
ATOM 1053 C CA . ASN A 1 140 ? 20.418 9.969 -15.663 1.00 95.12 140 ASN A CA 1
ATOM 1054 C C . ASN A 1 140 ? 21.751 9.463 -16.232 1.00 95.12 140 ASN A C 1
ATOM 1056 O O . ASN A 1 140 ? 22.195 9.932 -17.281 1.00 95.12 140 ASN A O 1
ATOM 1060 N N . SER A 1 141 ? 22.375 8.486 -15.569 1.00 95.06 141 SER A N 1
ATOM 1061 C CA . SER A 1 141 ? 23.619 7.868 -16.039 1.00 95.06 141 SER A CA 1
ATOM 1062 C C . SER A 1 141 ? 23.429 7.179 -17.393 1.00 95.06 141 SER A C 1
ATOM 1064 O O . SER A 1 141 ? 24.158 7.459 -18.349 1.00 95.06 141 SER A O 1
ATOM 1066 N N . SER A 1 142 ? 22.386 6.353 -17.519 1.00 95.31 142 SER A N 1
ATOM 1067 C CA . SER A 1 142 ? 22.055 5.665 -18.768 1.00 95.31 142 SER A CA 1
ATOM 1068 C C . SER A 1 142 ? 21.742 6.650 -19.897 1.00 95.31 142 SER A C 1
ATOM 1070 O O . SER A 1 142 ? 22.182 6.445 -21.029 1.00 95.31 142 SER A O 1
ATOM 1072 N N . GLY A 1 143 ? 21.018 7.734 -19.606 1.00 94.88 143 GLY A N 1
ATOM 1073 C CA . GLY A 1 143 ? 20.713 8.786 -20.574 1.00 94.88 143 GLY A CA 1
ATOM 1074 C C . GLY A 1 143 ? 21.970 9.503 -21.073 1.00 94.88 143 GLY A C 1
ATOM 1075 O O . GLY A 1 143 ? 22.121 9.727 -22.276 1.00 94.88 143 GLY A O 1
ATOM 1076 N N . ASN A 1 144 ? 22.910 9.803 -20.173 1.00 95.50 144 ASN A N 1
ATOM 1077 C CA . ASN A 1 144 ? 24.194 10.409 -20.531 1.00 95.50 144 ASN A CA 1
ATOM 1078 C C . ASN A 1 144 ? 25.058 9.472 -21.386 1.00 95.50 144 ASN A C 1
ATOM 1080 O O . ASN A 1 144 ? 25.654 9.926 -22.368 1.00 95.50 144 ASN A O 1
ATOM 1084 N N . SER A 1 145 ? 25.096 8.176 -21.056 1.00 95.44 145 SER A N 1
ATOM 1085 C CA . SER A 1 145 ? 25.804 7.175 -21.864 1.00 95.44 145 SER A CA 1
ATOM 1086 C C . SER A 1 145 ? 25.205 7.085 -23.264 1.00 95.44 145 SER A C 1
ATOM 1088 O O . SER A 1 145 ? 25.919 7.269 -24.244 1.00 95.44 145 SER A O 1
ATOM 1090 N N . ALA A 1 146 ? 23.882 6.921 -23.367 1.00 96.19 146 ALA A N 1
ATOM 1091 C CA . ALA A 1 146 ? 23.189 6.828 -24.650 1.00 96.19 146 ALA A CA 1
ATOM 1092 C C . ALA A 1 146 ? 23.410 8.075 -25.520 1.00 96.19 146 ALA A C 1
ATOM 1094 O O . ALA A 1 146 ? 23.642 7.969 -26.724 1.00 96.19 146 ALA A O 1
ATOM 1095 N N . ARG A 1 147 ? 23.397 9.271 -24.917 1.00 96.56 147 ARG A N 1
ATOM 1096 C CA . ARG A 1 147 ? 23.692 10.521 -25.631 1.00 96.56 147 ARG A CA 1
ATOM 1097 C C . ARG A 1 147 ? 25.144 10.583 -26.109 1.00 96.56 147 ARG A C 1
ATOM 1099 O O . ARG A 1 147 ? 25.405 11.083 -27.201 1.00 96.56 147 ARG A O 1
ATOM 1106 N N . THR A 1 148 ? 26.080 10.081 -25.311 1.00 97.44 148 THR A N 1
ATOM 1107 C CA . THR A 1 148 ? 27.500 10.003 -25.680 1.00 97.44 148 THR A CA 1
ATOM 1108 C C . THR A 1 148 ? 27.710 9.038 -26.842 1.00 97.44 148 THR A C 1
ATOM 1110 O O . THR A 1 148 ? 28.358 9.405 -27.823 1.00 97.44 148 THR A O 1
ATOM 1113 N N . ASP A 1 149 ? 27.106 7.852 -26.777 1.00 97.19 149 ASP A N 1
ATOM 1114 C CA . ASP A 1 149 ? 27.166 6.852 -27.843 1.00 97.19 149 ASP A CA 1
ATOM 1115 C C . ASP A 1 149 ? 26.528 7.356 -29.135 1.00 97.19 149 ASP A C 1
ATOM 1117 O O . ASP A 1 149 ? 27.124 7.219 -30.201 1.00 97.19 149 ASP A O 1
ATOM 1121 N N . TYR A 1 150 ? 25.374 8.020 -29.044 1.00 97.81 150 TYR A N 1
ATOM 1122 C CA . TYR A 1 150 ? 24.732 8.650 -30.195 1.00 97.81 150 TYR A CA 1
ATOM 1123 C C . TYR A 1 150 ? 25.658 9.672 -30.868 1.00 97.81 150 TYR A C 1
ATOM 1125 O O . TYR A 1 150 ? 25.889 9.607 -32.074 1.00 97.81 150 TYR A O 1
ATOM 1133 N N . ASN A 1 151 ? 26.243 10.585 -30.086 1.00 97.94 151 ASN A N 1
ATOM 1134 C CA . ASN A 1 151 ? 27.156 11.600 -30.614 1.00 97.94 151 ASN A CA 1
ATOM 1135 C C . ASN A 1 151 ? 28.412 10.976 -31.240 1.00 97.94 151 ASN A C 1
ATOM 1137 O O . ASN A 1 151 ? 28.931 11.493 -32.231 1.00 97.94 151 ASN A O 1
ATOM 1141 N N . ARG A 1 152 ? 28.922 9.881 -30.662 1.00 98.25 152 ARG A N 1
ATOM 1142 C CA . ARG A 1 152 ? 30.060 9.136 -31.209 1.00 98.25 152 ARG A CA 1
ATOM 1143 C C . ARG A 1 152 ? 29.697 8.492 -32.544 1.00 98.25 15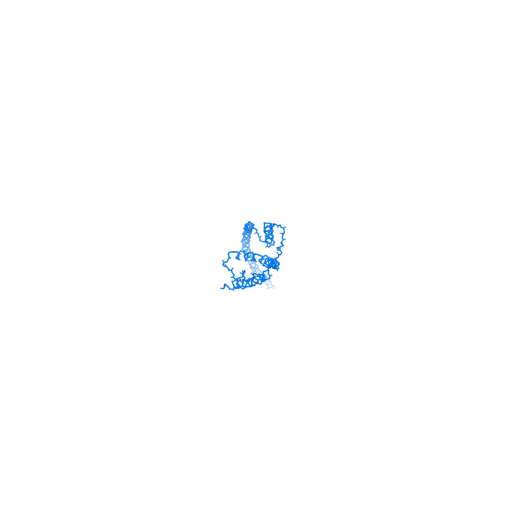2 ARG A C 1
ATOM 1145 O O . ARG A 1 152 ? 30.400 8.726 -33.522 1.00 98.25 152 ARG A O 1
ATOM 1152 N N . LEU A 1 153 ? 28.584 7.763 -32.598 1.00 98.38 153 LEU A N 1
ATOM 1153 C CA . LEU A 1 153 ? 28.123 7.088 -33.809 1.00 98.38 153 LEU A CA 1
ATOM 1154 C C . LEU A 1 153 ? 27.828 8.085 -34.936 1.00 98.38 153 LEU A C 1
ATOM 1156 O O . LEU A 1 153 ? 28.185 7.836 -36.085 1.00 98.38 153 LEU A O 1
ATOM 1160 N N . GLN A 1 154 ? 27.243 9.241 -34.611 1.00 98.12 154 GLN A N 1
ATOM 1161 C CA . GLN A 1 154 ? 27.022 10.312 -35.581 1.00 98.12 154 GLN A CA 1
ATOM 1162 C C . GLN A 1 154 ? 28.345 10.793 -36.196 1.00 98.12 154 GLN A C 1
ATOM 1164 O O . GLN A 1 154 ? 28.458 10.877 -37.419 1.00 98.12 154 GLN A O 1
ATOM 1169 N N . LYS A 1 155 ? 29.364 11.059 -35.368 1.00 98.00 155 LYS A N 1
ATOM 1170 C CA . LYS A 1 155 ? 30.692 11.476 -35.847 1.00 98.00 155 LYS A CA 1
ATOM 1171 C C . LYS A 1 155 ? 31.374 10.394 -36.682 1.00 98.00 155 LYS A C 1
ATOM 1173 O O . LYS A 1 155 ? 31.952 10.704 -37.720 1.00 98.00 155 LYS A O 1
ATOM 1178 N N . GLU A 1 156 ? 31.309 9.139 -36.240 1.00 98.00 156 GLU A N 1
ATOM 1179 C CA . GLU A 1 156 ? 31.862 7.993 -36.973 1.00 98.00 156 GLU A CA 1
ATOM 1180 C C . GLU A 1 156 ? 31.200 7.850 -38.352 1.00 98.00 156 GLU A C 1
ATOM 1182 O O . GLU A 1 156 ? 31.894 7.676 -39.352 1.00 98.00 156 GLU A O 1
ATOM 1187 N N . HIS A 1 157 ? 29.876 8.010 -38.432 1.00 97.94 157 HIS A N 1
ATOM 1188 C CA . HIS A 1 157 ? 29.130 7.962 -39.689 1.00 97.94 157 HIS A CA 1
ATOM 1189 C C . HIS A 1 157 ? 29.474 9.132 -40.625 1.00 97.94 157 HIS A C 1
ATOM 1191 O O . HIS A 1 157 ? 29.713 8.927 -41.816 1.00 97.94 157 HIS A O 1
ATOM 1197 N N . GLU A 1 158 ? 29.553 10.360 -40.102 1.00 98.06 158 GLU A N 1
ATOM 1198 C CA . GLU A 1 158 ? 29.974 11.535 -40.876 1.00 98.06 158 GLU A CA 1
ATOM 1199 C C . GLU A 1 158 ? 31.388 11.361 -41.446 1.00 98.06 158 GLU A C 1
ATOM 1201 O O . GLU A 1 158 ? 31.627 11.664 -42.619 1.00 98.06 158 GLU A O 1
ATOM 1206 N N . GLN A 1 159 ? 32.321 10.837 -40.646 1.00 97.81 159 GLN A N 1
ATOM 1207 C CA . GLN A 1 159 ? 33.681 10.560 -41.100 1.00 97.81 159 GLN A CA 1
ATOM 1208 C C . GLN A 1 159 ? 33.722 9.417 -42.121 1.00 97.81 159 GLN A C 1
ATOM 1210 O O . GLN A 1 159 ? 34.412 9.528 -43.133 1.00 97.81 159 GLN A O 1
ATOM 1215 N N . GLY A 1 160 ? 32.962 8.344 -41.894 1.00 97.94 160 GLY A N 1
ATOM 1216 C CA . GLY A 1 160 ? 32.844 7.224 -42.827 1.00 97.94 160 GLY A CA 1
ATOM 1217 C C . GLY A 1 160 ? 32.340 7.667 -44.199 1.00 97.94 160 GLY A C 1
ATOM 1218 O O . GLY A 1 160 ? 32.925 7.294 -45.213 1.00 97.94 160 GLY A O 1
ATOM 1219 N N . ASN A 1 161 ? 31.332 8.542 -44.237 1.00 97.75 161 ASN A N 1
ATOM 1220 C CA . ASN A 1 161 ? 30.817 9.109 -45.484 1.00 97.75 161 ASN A CA 1
ATOM 1221 C C . ASN A 1 161 ? 31.858 9.953 -46.223 1.00 97.75 161 ASN A C 1
ATOM 1223 O O . ASN A 1 161 ? 31.957 9.858 -47.445 1.00 97.75 161 ASN A O 1
ATOM 1227 N N . LYS A 1 162 ? 32.652 10.759 -45.507 1.00 97.62 162 LYS A N 1
ATOM 1228 C CA . LYS A 1 162 ? 33.756 11.514 -46.121 1.00 97.62 162 LYS A CA 1
ATOM 1229 C C . LYS A 1 162 ? 34.782 10.571 -46.740 1.00 97.62 162 LYS A C 1
ATOM 1231 O O . LYS A 1 162 ? 35.051 10.683 -47.930 1.00 97.62 162 LYS A O 1
ATOM 1236 N N . ASN A 1 163 ? 35.254 9.592 -45.970 1.00 97.75 163 ASN A N 1
ATOM 1237 C CA . ASN A 1 163 ? 36.239 8.615 -46.432 1.00 97.75 163 ASN A CA 1
ATOM 1238 C C . ASN A 1 163 ? 35.730 7.824 -47.645 1.00 97.75 163 ASN A C 1
ATOM 1240 O O . ASN A 1 163 ? 36.470 7.606 -48.600 1.00 97.75 163 ASN A O 1
ATOM 1244 N N . PHE A 1 164 ? 34.461 7.405 -47.622 1.00 97.69 164 PHE A N 1
ATOM 1245 C CA . PHE A 1 164 ? 33.840 6.701 -48.738 1.00 97.69 164 PHE A CA 1
ATOM 1246 C C . PHE A 1 164 ? 33.773 7.577 -49.989 1.00 97.69 164 PHE A C 1
ATOM 1248 O O . PHE A 1 164 ? 34.163 7.129 -51.062 1.00 97.69 164 PHE A O 1
ATOM 1255 N N . ASN A 1 165 ? 33.320 8.826 -49.864 1.00 97.25 165 ASN A N 1
ATOM 1256 C CA . ASN A 1 165 ? 33.227 9.748 -50.995 1.00 97.25 165 ASN A CA 1
ATOM 1257 C C . ASN A 1 165 ? 34.605 10.080 -51.581 1.00 97.25 165 ASN A C 1
ATOM 1259 O O . ASN A 1 165 ? 34.750 10.139 -52.801 1.00 97.25 165 ASN A O 1
ATOM 1263 N N . GLU A 1 166 ? 35.616 10.261 -50.730 1.00 97.38 166 GLU A N 1
ATOM 1264 C CA . GLU A 1 166 ? 37.005 10.460 -51.149 1.00 97.38 166 GLU A CA 1
ATOM 1265 C C . GLU A 1 166 ? 37.544 9.234 -51.893 1.00 97.38 166 GLU A C 1
ATOM 1267 O O . GLU A 1 166 ? 38.069 9.371 -52.997 1.00 97.38 166 GLU A O 1
ATOM 1272 N N . ALA A 1 167 ? 37.359 8.032 -51.338 1.00 96.62 167 ALA A N 1
ATOM 1273 C CA . ALA A 1 167 ? 37.784 6.786 -51.971 1.00 96.62 167 ALA A CA 1
ATOM 1274 C C . ALA A 1 167 ? 37.058 6.543 -53.300 1.00 96.62 167 ALA A C 1
ATOM 1276 O O . ALA A 1 167 ? 37.693 6.168 -54.284 1.00 96.62 167 ALA A O 1
ATOM 1277 N N . LYS A 1 168 ? 35.747 6.804 -53.346 1.00 96.31 168 LYS A N 1
ATOM 1278 C CA . LYS A 1 168 ? 34.940 6.704 -54.561 1.00 96.31 168 LYS A CA 1
ATOM 1279 C C . LYS A 1 168 ? 35.433 7.677 -55.629 1.00 96.31 168 LYS A C 1
ATOM 1281 O O . LYS A 1 168 ? 35.640 7.261 -56.756 1.00 96.31 168 LYS A O 1
ATOM 1286 N N . SER A 1 169 ? 35.658 8.942 -55.276 1.00 94.56 169 SER A N 1
ATOM 1287 C CA . SER A 1 169 ? 36.176 9.954 -56.206 1.00 94.56 169 SER A CA 1
ATOM 1288 C C . SER A 1 169 ? 37.565 9.584 -56.737 1.00 94.56 169 SER A C 1
ATOM 1290 O O . SER A 1 169 ? 37.823 9.663 -57.935 1.00 94.56 169 SER A O 1
ATOM 1292 N N . ALA A 1 170 ? 38.458 9.114 -55.860 1.00 92.88 170 ALA A N 1
ATOM 1293 C CA . ALA A 1 170 ? 39.781 8.646 -56.260 1.00 92.88 170 ALA A CA 1
ATOM 1294 C C . ALA A 1 170 ? 39.707 7.446 -57.217 1.00 92.88 170 ALA A C 1
ATOM 1296 O O . ALA A 1 170 ? 40.487 7.374 -58.163 1.00 92.88 170 ALA A O 1
ATOM 1297 N N . GLU A 1 171 ? 38.781 6.517 -56.983 1.00 86.75 171 GLU A N 1
ATOM 1298 C CA . GLU A 1 171 ? 38.571 5.364 -57.856 1.00 86.75 171 GLU A CA 1
ATOM 1299 C C . GLU A 1 171 ? 37.931 5.750 -59.193 1.00 86.75 171 GLU A C 1
ATOM 1301 O O . GLU A 1 171 ? 38.411 5.307 -60.234 1.00 86.75 171 GLU A O 1
ATOM 1306 N N . ASP A 1 172 ? 36.922 6.625 -59.186 1.00 88.19 172 ASP A N 1
ATOM 1307 C CA . ASP A 1 172 ? 36.304 7.162 -60.404 1.00 88.19 172 ASP A CA 1
ATOM 1308 C C . ASP A 1 172 ? 37.379 7.815 -61.303 1.00 88.19 172 ASP A C 1
ATOM 1310 O O . ASP A 1 172 ? 37.422 7.549 -62.505 1.00 88.19 172 ASP A O 1
ATOM 1314 N N . ASN A 1 173 ? 38.307 8.584 -60.711 1.00 86.25 173 ASN A N 1
ATOM 1315 C CA . ASN A 1 173 ? 39.443 9.178 -61.427 1.00 86.25 173 ASN A CA 1
ATOM 1316 C C . ASN A 1 173 ? 40.425 8.121 -61.964 1.00 86.25 173 ASN A C 1
ATOM 1318 O O . ASN A 1 173 ? 40.862 8.202 -63.110 1.00 86.25 173 ASN A O 1
ATOM 1322 N N . ARG A 1 174 ? 40.770 7.092 -61.174 1.00 83.94 174 ARG A N 1
ATOM 1323 C CA . ARG A 1 174 ? 41.645 6.004 -61.654 1.00 83.94 174 ARG A CA 1
ATOM 1324 C C . ARG A 1 174 ? 41.037 5.258 -62.829 1.00 83.94 174 ARG A C 1
ATOM 1326 O O . ARG A 1 174 ? 41.758 4.889 -63.753 1.00 83.94 174 ARG A O 1
ATOM 1333 N N . GLN A 1 175 ? 39.732 5.012 -62.790 1.00 79.75 175 GLN A N 1
ATOM 1334 C CA . GLN A 1 175 ? 39.038 4.350 -63.886 1.00 79.75 175 GLN A CA 1
ATOM 1335 C C . GLN A 1 175 ? 39.014 5.246 -65.122 1.00 79.75 175 GLN A C 1
ATOM 1337 O O . GLN A 1 175 ? 39.322 4.758 -66.209 1.00 79.75 175 GLN A O 1
ATOM 1342 N N . SER A 1 176 ? 38.746 6.549 -64.983 1.00 74.88 176 SER A N 1
ATOM 1343 C CA . SER A 1 176 ? 38.833 7.463 -66.128 1.00 74.88 176 SER A CA 1
ATOM 1344 C C . SER A 1 176 ? 40.240 7.531 -66.725 1.00 74.88 176 SER A C 1
ATOM 1346 O O . SER A 1 176 ? 40.362 7.515 -67.947 1.00 74.88 176 SER A O 1
ATOM 1348 N N . ASP A 1 177 ? 41.287 7.526 -65.895 1.00 66.44 177 ASP A N 1
ATOM 1349 C CA . ASP A 1 177 ? 42.686 7.552 -66.344 1.00 66.44 177 ASP A CA 1
ATOM 1350 C C . ASP A 1 177 ? 43.120 6.219 -66.978 1.00 66.44 177 ASP A C 1
ATOM 1352 O O . ASP A 1 177 ? 43.873 6.200 -67.947 1.00 66.44 177 ASP A O 1
ATOM 1356 N N . TRP A 1 178 ? 42.622 5.076 -66.491 1.00 58.75 178 TRP A N 1
ATOM 1357 C CA . TRP A 1 178 ? 42.870 3.782 -67.140 1.00 58.75 178 TRP A CA 1
ATOM 1358 C C . TRP A 1 178 ? 42.196 3.726 -68.522 1.00 58.75 178 TRP A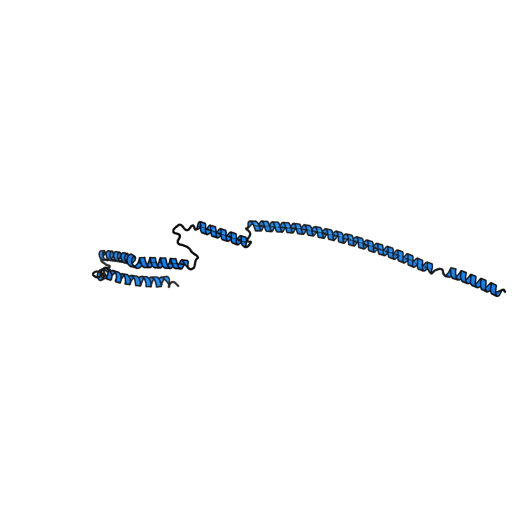 C 1
ATOM 1360 O O . TRP A 1 178 ? 42.789 3.249 -69.493 1.00 58.75 178 TRP A O 1
ATOM 1370 N N . PHE A 1 179 ? 40.980 4.255 -68.660 1.00 55.19 179 PHE A N 1
ATOM 1371 C CA . PHE A 1 179 ? 40.295 4.292 -69.956 1.00 55.19 179 PHE A CA 1
ATOM 1372 C C . PHE A 1 179 ? 40.752 5.441 -70.881 1.00 55.19 179 PHE A C 1
ATOM 1374 O O . PHE A 1 179 ? 40.439 5.403 -72.075 1.00 55.19 179 PHE A O 1
ATOM 1381 N N . GLY A 1 180 ? 41.522 6.416 -70.386 1.00 51.75 180 GLY A N 1
ATOM 1382 C CA . GLY A 1 180 ? 42.129 7.506 -71.159 1.00 51.75 180 GLY A CA 1
ATOM 1383 C C . GLY A 1 180 ? 43.650 7.510 -70.999 1.00 51.75 180 GLY A C 1
ATOM 1384 O O . GLY A 1 180 ? 44.186 8.155 -70.116 1.00 51.75 180 GLY A O 1
ATOM 1385 N N . ASP A 1 181 ? 44.409 6.789 -71.817 1.00 54.47 181 ASP A N 1
ATOM 1386 C CA . ASP A 1 181 ? 44.750 7.270 -73.152 1.00 54.47 181 ASP A CA 1
ATOM 1387 C C . ASP A 1 181 ? 45.027 6.097 -74.109 1.00 54.47 181 ASP A C 1
ATOM 1389 O O . ASP A 1 181 ? 46.159 5.770 -74.473 1.00 54.47 181 ASP A O 1
ATOM 1393 N N . ASN A 1 182 ? 43.957 5.449 -74.566 1.00 55.66 182 ASN A N 1
ATOM 1394 C CA . ASN A 1 182 ? 44.066 4.500 -75.673 1.00 55.66 182 ASN A CA 1
ATOM 1395 C C . ASN A 1 182 ? 44.290 5.218 -77.024 1.00 55.66 182 ASN A C 1
ATOM 1397 O O . ASN A 1 182 ? 44.264 4.565 -78.066 1.00 55.66 182 ASN A O 1
ATOM 1401 N N . SER A 1 183 ? 44.452 6.551 -77.037 1.00 57.03 183 SER A N 1
ATOM 1402 C CA . SER A 1 183 ? 44.763 7.320 -78.242 1.00 57.03 183 SER A CA 1
ATOM 1403 C C . SER A 1 183 ? 46.259 7.287 -78.543 1.00 57.03 183 SER A C 1
ATOM 1405 O O . SER A 1 183 ? 46.590 6.981 -79.681 1.00 57.03 183 SER A O 1
ATOM 1407 N N . ILE A 1 184 ? 47.144 7.401 -77.542 1.00 58.78 184 ILE A N 1
ATOM 1408 C CA . ILE A 1 184 ? 48.595 7.183 -77.715 1.00 58.78 184 ILE A CA 1
ATOM 1409 C C . ILE A 1 184 ? 48.872 5.740 -78.153 1.00 58.78 184 ILE A C 1
ATOM 1411 O O . ILE A 1 184 ? 49.541 5.509 -79.158 1.00 58.78 184 ILE A O 1
ATOM 1415 N N . GLY A 1 185 ? 48.283 4.753 -77.465 1.00 65.00 185 GLY A N 1
ATOM 1416 C CA . GLY A 1 185 ? 48.433 3.343 -77.846 1.00 65.00 185 GLY A CA 1
ATOM 1417 C C . GLY A 1 185 ? 47.899 3.044 -79.254 1.00 65.00 185 GLY A C 1
ATOM 1418 O O . GLY A 1 185 ? 48.513 2.285 -80.008 1.00 65.00 185 GLY A O 1
ATOM 1419 N N . ARG A 1 186 ? 46.780 3.668 -79.654 1.00 65.69 186 ARG A N 1
ATOM 1420 C CA . ARG A 1 186 ? 46.252 3.567 -81.027 1.00 65.69 186 ARG A CA 1
ATOM 1421 C C . ARG A 1 186 ? 47.103 4.309 -82.049 1.00 65.69 186 ARG A C 1
ATOM 1423 O O . ARG A 1 186 ? 47.240 3.798 -83.155 1.00 65.69 186 ARG A O 1
ATOM 1430 N N . GLU A 1 187 ? 47.646 5.478 -81.730 1.00 66.06 187 GLU A N 1
ATOM 1431 C CA . GLU A 1 187 ? 48.531 6.232 -82.623 1.00 66.06 187 GLU A CA 1
ATOM 1432 C C . GLU A 1 187 ? 49.817 5.460 -82.897 1.00 66.06 187 GLU A C 1
ATOM 1434 O O . GLU A 1 187 ? 50.203 5.329 -84.060 1.00 66.06 187 GLU A O 1
ATOM 1439 N N . ASP A 1 188 ? 50.421 4.866 -81.869 1.00 71.38 188 ASP A N 1
ATOM 1440 C CA . ASP A 1 188 ? 51.609 4.028 -82.022 1.00 71.38 188 ASP A CA 1
ATOM 1441 C C . ASP A 1 188 ? 51.307 2.767 -82.841 1.00 71.38 188 ASP A C 1
ATOM 1443 O O . ASP A 1 188 ? 52.050 2.435 -83.769 1.00 71.38 188 ASP A O 1
ATOM 1447 N N . LEU A 1 189 ? 50.176 2.098 -82.587 1.00 76.12 189 LEU A N 1
ATOM 1448 C CA . LEU A 1 189 ? 49.744 0.947 -83.388 1.00 76.12 189 LEU A CA 1
ATOM 1449 C C . LEU A 1 189 ? 49.445 1.325 -84.845 1.00 76.12 189 LEU A C 1
ATOM 1451 O O . LEU A 1 189 ? 49.819 0.584 -85.756 1.00 76.12 189 LEU A O 1
ATOM 1455 N N . ASN A 1 190 ? 48.815 2.476 -85.084 1.00 78.12 190 ASN A N 1
ATOM 1456 C CA . ASN A 1 190 ? 48.549 2.977 -86.431 1.00 78.12 190 ASN A CA 1
ATOM 1457 C C . ASN A 1 190 ? 49.854 3.353 -87.148 1.00 78.12 190 ASN A C 1
ATOM 1459 O O . ASN A 1 190 ? 50.042 2.968 -88.300 1.00 78.12 190 ASN A O 1
ATOM 1463 N N . ARG A 1 191 ? 50.813 3.987 -86.460 1.00 83.12 191 ARG A N 1
ATOM 1464 C CA . ARG A 1 191 ? 52.159 4.249 -86.999 1.00 83.12 191 ARG A CA 1
ATOM 1465 C C . ARG A 1 191 ? 52.901 2.970 -87.363 1.00 83.12 191 ARG A C 1
ATOM 1467 O O . ARG A 1 191 ? 53.580 2.926 -88.391 1.00 83.12 191 ARG A O 1
ATOM 1474 N N . ILE A 1 192 ? 52.815 1.936 -86.528 1.00 83.81 192 ILE A N 1
ATOM 1475 C CA . ILE A 1 192 ? 53.430 0.634 -86.814 1.00 83.81 192 ILE A CA 1
ATOM 1476 C C . ILE A 1 192 ? 52.761 0.007 -88.042 1.00 83.81 192 ILE A C 1
ATOM 1478 O O . ILE A 1 192 ? 53.463 -0.428 -88.957 1.00 83.81 192 ILE A O 1
ATOM 1482 N N . LYS A 1 193 ? 51.424 0.022 -88.103 1.00 83.44 193 LYS A N 1
ATOM 1483 C CA . LYS A 1 193 ? 50.648 -0.476 -89.245 1.00 83.44 193 LYS A CA 1
ATOM 1484 C C . LYS A 1 193 ? 51.045 0.221 -90.551 1.00 83.44 193 LYS A C 1
ATOM 1486 O O . LYS A 1 193 ? 51.362 -0.464 -91.522 1.00 83.44 193 LYS A O 1
ATOM 1491 N N . ASP A 1 194 ? 51.096 1.550 -90.565 1.00 87.31 194 ASP A N 1
ATOM 1492 C CA . ASP A 1 194 ? 51.427 2.330 -91.762 1.00 87.31 194 ASP A CA 1
ATOM 1493 C C . ASP A 1 194 ? 52.868 2.084 -92.229 1.00 87.31 194 ASP A C 1
ATOM 1495 O O . ASP A 1 194 ? 53.132 1.967 -93.428 1.00 87.31 194 ASP A O 1
ATOM 1499 N N . ASN A 1 195 ? 53.816 1.938 -91.297 1.00 86.38 195 ASN A N 1
ATOM 1500 C CA . ASN A 1 195 ? 55.201 1.599 -91.632 1.00 86.38 195 ASN A CA 1
ATOM 1501 C C . ASN A 1 195 ? 55.337 0.199 -92.245 1.00 86.38 195 ASN A C 1
ATOM 1503 O O . ASN A 1 195 ? 56.107 0.022 -93.191 1.00 86.38 195 ASN A O 1
ATOM 1507 N N . VAL A 1 196 ? 54.603 -0.791 -91.730 1.00 83.62 196 VAL A N 1
ATOM 1508 C CA . VAL A 1 196 ? 54.594 -2.150 -92.292 1.00 83.62 196 VAL A CA 1
ATOM 1509 C C . VAL A 1 196 ? 53.973 -2.145 -93.689 1.00 83.62 196 VAL A C 1
ATOM 1511 O O . VAL A 1 196 ? 54.568 -2.691 -94.617 1.00 83.62 196 VAL A O 1
ATOM 1514 N N . GLN A 1 197 ? 52.840 -1.463 -93.869 1.00 82.00 197 GLN A N 1
ATOM 1515 C CA . GLN A 1 197 ? 52.160 -1.348 -95.162 1.00 82.00 197 GLN A CA 1
ATOM 1516 C C . GLN A 1 197 ? 53.050 -0.667 -96.216 1.00 82.00 197 GLN A C 1
ATOM 1518 O O . GLN A 1 197 ? 53.157 -1.134 -97.348 1.00 82.00 197 GLN A O 1
ATOM 1523 N N . ASN A 1 198 ? 53.748 0.406 -95.837 1.00 82.44 198 ASN A N 1
ATOM 1524 C CA . ASN A 1 198 ? 54.659 1.120 -96.731 1.00 82.44 198 ASN A CA 1
ATOM 1525 C C . ASN A 1 198 ? 55.911 0.318 -97.099 1.00 82.44 198 ASN A C 1
ATOM 1527 O O . ASN A 1 198 ? 56.449 0.524 -98.185 1.00 82.44 198 ASN A O 1
ATOM 1531 N N . LYS A 1 199 ? 56.396 -0.570 -96.220 1.00 79.31 199 LYS A N 1
ATOM 1532 C CA . LYS A 1 199 ? 57.471 -1.510 -96.571 1.00 79.31 199 LYS A CA 1
ATOM 1533 C C . LYS A 1 199 ? 56.983 -2.551 -97.573 1.00 79.31 199 LYS A C 1
ATOM 1535 O O . LYS A 1 199 ? 57.665 -2.780 -98.560 1.00 79.31 199 LYS A O 1
ATOM 1540 N N . PHE A 1 200 ? 55.794 -3.103 -97.349 1.00 75.44 200 PHE A N 1
ATOM 1541 C CA . PHE A 1 200 ? 55.208 -4.114 -98.230 1.00 75.44 200 PHE A CA 1
ATOM 1542 C C . PHE A 1 200 ? 54.908 -3.573 -99.636 1.00 75.44 200 PHE A C 1
ATOM 1544 O O . PHE A 1 200 ? 55.060 -4.286 -100.614 1.00 75.44 200 PHE A O 1
ATOM 1551 N N . ASN A 1 201 ? 54.525 -2.299 -99.751 1.00 75.50 201 ASN A N 1
ATOM 1552 C CA . ASN A 1 201 ? 54.239 -1.652 -101.037 1.00 75.50 201 ASN A CA 1
ATOM 1553 C C . ASN A 1 201 ? 55.496 -1.175 -101.801 1.00 75.50 201 ASN A C 1
ATOM 1555 O O . ASN A 1 201 ? 55.358 -0.570 -102.864 1.00 75.50 201 ASN A O 1
ATOM 1559 N N . LYS A 1 202 ? 56.701 -1.343 -101.236 1.00 65.62 202 LYS A N 1
ATOM 1560 C CA . LYS A 1 202 ? 57.985 -0.939 -101.845 1.00 65.62 202 LYS A CA 1
ATOM 1561 C C . LYS A 1 202 ? 58.832 -2.122 -102.337 1.00 65.62 202 LYS A C 1
ATOM 1563 O O . LYS A 1 202 ? 59.893 -1.870 -102.908 1.00 65.62 202 LYS A O 1
ATOM 1568 N N . GLU A 1 203 ? 58.381 -3.354 -102.110 1.00 52.50 203 GLU A N 1
ATOM 1569 C CA . GLU A 1 203 ? 58.890 -4.586 -102.736 1.00 52.50 203 GLU A CA 1
ATOM 1570 C C . GLU A 1 203 ? 58.041 -4.942 -103.964 1.00 52.50 203 GLU A C 1
ATOM 1572 O O . GLU A 1 203 ? 58.632 -5.436 -104.950 1.00 52.50 203 GLU A O 1
#

Secondary structure (DSSP, 8-state):
---SHHHHHHHHHHHHHHHHHHHHHHH-TTTHHHHHH--S-HHHHHHHHHHHHHHIIIIIHHHHHHHHHHHHHHHTTTSS-----SS---HHHHHHHHHHHHHHHHHHTT---HHHHHHHHHHHHHHHHHHHHHHHHHHHHHHHHHHHHHHHHHHHHHHHHHHHHHHHHHHHHHHHHHHTTHHHHHHHHHHHHHHHHHHHTT-

Foldseek 3Di:
DPDDVVVVVVVVVVVLVVVLLVQLCVVPVPCSCVLPPPPPDPVSVVVNVVSVVVCCVPPVVVVVVVVVVVVVVVVCPPDPDPDPPPDDDPPVVVVVVVVVVVVVVCVVVVNDDPVVVVVVVVVVVVVVVVVVVVVVVVVVVVVVVVVVVVVVVVVVVVVVVVVVVVVVVVVVVVVVVVVPDCVVVVVVVVVVVVVVVVVVVVD

Radius of gyration: 64.07 Å; chains: 1; bounding box: 125×34×170 Å

Sequence (203 aa):
MASYAENNSANINQNYSQEFVGYVTSKRPGEADKLLSDAASPEVRAERDRLVQEFVEDRMKPQLLQEFEQNKGRTGDGIGSVGASSGHVDLQGEHAQQLGNMESLASANGVKQSGEVGADVQHRRGSAETQVDSDKNSVNSSGNSARTDYNRLQKEHEQGNKNFNEAKSAEDNRQSDWFGDNSIGREDLNRIKDNVQNKFNKE